Protein AF-A0A2I1H3T0-F1 (afdb_monomer_lite)

pLDDT: mean 74.88, std 22.07, range [22.94, 98.0]

Foldseek 3Di:
DPPPDDQDDQVVLVVLQVVLVPDPDPVSNVVSCVVPVHHHDPCVVPPLDRVRQPDFDACLCLQQVNPLVLCCQVPCQVVPLQDLVLLVQLLVQQVPDDDDVVLDDRQNCQNPDSGSPPQHSSNSLSCLQPRCCPSCVVRHDPLSNLLSVLSSLLSVQQLDPAHDLVSLVSSLVSLVVNLVSCCVPVNPVSCDPSSVSVNCNSSSCVSPNRSNLPHCPLVVVVVVVVLVPPDDPPDDRDDDPDPDDPPPPQDPVSVVSVVVVVVCVVDPPSDDDDDPPDDDPDDDPDPPPDDVVNVVVVVVVVCVVPPDDDDD

Structure (mmCIF, N/CA/C/O backbone):
data_AF-A0A2I1H3T0-F1
#
_entry.id   AF-A0A2I1H3T0-F1
#
loop_
_atom_site.group_PDB
_atom_site.id
_atom_site.type_symbol
_atom_site.label_atom_id
_atom_site.label_alt_id
_atom_site.label_comp_id
_atom_site.label_asym_id
_atom_site.label_entity_id
_atom_site.label_seq_id
_atom_site.pdbx_PDB_ins_code
_atom_site.Cartn_x
_atom_site.Cartn_y
_atom_site.Cartn_z
_atom_site.occupancy
_atom_site.B_iso_or_equiv
_atom_site.auth_seq_id
_atom_site.auth_comp_id
_atom_site.auth_asym_id
_atom_site.auth_atom_id
_atom_site.pdbx_PDB_model_num
ATOM 1 N N . MET A 1 1 ? -10.533 -11.583 -15.204 1.00 44.25 1 MET A N 1
ATOM 2 C CA . MET A 1 1 ? -9.447 -10.597 -14.988 1.00 44.25 1 MET A CA 1
ATOM 3 C C . MET A 1 1 ? -8.966 -9.919 -16.283 1.00 44.25 1 MET A C 1
ATOM 5 O O . MET A 1 1 ? -8.145 -9.023 -16.199 1.00 44.25 1 MET A O 1
ATOM 9 N N . SER A 1 2 ? -9.502 -10.243 -17.469 1.00 39.28 2 SER A N 1
ATOM 10 C CA . SER A 1 2 ? -8.889 -9.932 -18.778 1.00 39.28 2 SER A CA 1
ATOM 11 C C . SER A 1 2 ? -9.029 -8.501 -19.332 1.00 39.28 2 SER A C 1
ATOM 13 O O . SER A 1 2 ? -8.626 -8.270 -20.465 1.00 39.28 2 SER A O 1
ATOM 15 N N . LYS A 1 3 ? -9.594 -7.534 -18.593 1.00 45.69 3 LYS A N 1
ATOM 16 C CA . LYS A 1 3 ? -9.724 -6.136 -19.071 1.00 45.69 3 LYS A CA 1
ATOM 17 C C . LYS A 1 3 ? -9.067 -5.077 -18.187 1.00 45.69 3 LYS A C 1
ATOM 19 O O . LYS A 1 3 ? -9.017 -3.926 -18.599 1.00 45.69 3 LYS A O 1
ATOM 24 N N . TRP A 1 4 ? -8.598 -5.431 -16.990 1.00 45.19 4 TRP A N 1
ATOM 25 C CA . TRP A 1 4 ? -8.102 -4.427 -16.037 1.00 45.19 4 TRP A CA 1
ATOM 26 C C . TRP A 1 4 ? -6.583 -4.338 -15.970 1.00 45.19 4 TRP A C 1
ATOM 28 O O . TRP A 1 4 ? -6.037 -3.321 -15.557 1.00 45.19 4 TRP A O 1
ATOM 38 N N . PHE A 1 5 ? -5.912 -5.403 -16.392 1.00 54.84 5 PHE A N 1
ATOM 39 C CA . PHE A 1 5 ? -4.473 -5.518 -16.333 1.00 54.84 5 PHE A CA 1
ATOM 40 C C . PHE A 1 5 ? -3.976 -6.181 -17.613 1.00 54.84 5 PHE A C 1
ATOM 42 O O . PHE A 1 5 ? -4.474 -7.239 -18.003 1.00 54.84 5 PHE A O 1
ATOM 49 N N . ILE A 1 6 ? -3.033 -5.523 -18.280 1.00 64.50 6 ILE A N 1
ATOM 50 C CA . ILE A 1 6 ? -2.368 -6.023 -19.478 1.00 64.50 6 ILE A CA 1
ATOM 51 C C . ILE A 1 6 ? -0.914 -6.228 -19.079 1.00 64.50 6 ILE A C 1
ATOM 53 O O . ILE A 1 6 ? -0.225 -5.263 -18.744 1.00 64.50 6 ILE A O 1
ATOM 57 N N . ASN A 1 7 ? -0.468 -7.484 -19.091 1.00 67.38 7 ASN A N 1
ATOM 58 C CA . ASN A 1 7 ? 0.939 -7.798 -18.881 1.00 67.38 7 ASN A CA 1
ATOM 59 C C . ASN A 1 7 ? 1.777 -7.056 -19.920 1.00 67.38 7 ASN A C 1
ATOM 61 O O . ASN A 1 7 ? 1.452 -7.067 -21.109 1.00 67.38 7 ASN A O 1
ATOM 65 N N . ARG A 1 8 ? 2.848 -6.406 -19.464 1.00 75.75 8 ARG A N 1
ATOM 66 C CA . ARG A 1 8 ? 3.813 -5.804 -20.379 1.00 75.75 8 ARG A CA 1
ATOM 67 C C . ARG A 1 8 ? 4.646 -6.912 -21.005 1.00 75.75 8 ARG A C 1
ATOM 69 O O . ARG A 1 8 ? 5.104 -7.812 -20.309 1.00 75.75 8 ARG A O 1
ATOM 76 N N . ASP A 1 9 ? 4.825 -6.821 -22.312 1.00 84.62 9 ASP A N 1
ATOM 77 C CA . ASP A 1 9 ? 5.703 -7.711 -23.054 1.00 84.62 9 ASP A CA 1
ATOM 78 C C . ASP A 1 9 ? 7.134 -7.159 -23.053 1.00 84.62 9 ASP A C 1
ATOM 80 O O . ASP A 1 9 ? 7.351 -5.966 -23.295 1.00 84.62 9 ASP A O 1
ATOM 84 N N . LEU A 1 10 ? 8.107 -8.022 -22.755 1.00 85.38 10 LEU A N 1
ATOM 85 C CA . LEU A 1 10 ? 9.507 -7.628 -22.619 1.00 85.38 10 LEU A CA 1
ATOM 86 C C . LEU A 1 10 ? 10.108 -7.218 -23.966 1.00 85.38 10 LEU A C 1
ATOM 88 O O . LEU A 1 10 ? 10.802 -6.204 -24.040 1.00 85.38 10 LEU A O 1
ATOM 92 N N . ALA A 1 11 ? 9.803 -7.948 -25.041 1.00 89.19 11 ALA A N 1
ATOM 93 C CA . ALA A 1 11 ? 10.292 -7.605 -26.373 1.00 89.19 11 ALA A CA 1
ATOM 94 C C . ALA A 1 11 ? 9.741 -6.241 -26.811 1.00 89.19 11 ALA A C 1
ATOM 96 O O . ALA A 1 11 ? 10.505 -5.356 -27.201 1.00 89.19 11 ALA A O 1
ATOM 97 N N . GLN A 1 12 ? 8.441 -6.015 -26.619 1.00 89.50 12 GLN A N 1
ATOM 98 C CA . GLN A 1 12 ? 7.807 -4.733 -26.894 1.00 89.50 12 GLN A CA 1
ATOM 99 C C . GLN A 1 12 ? 8.392 -3.601 -26.041 1.00 89.50 12 GLN A C 1
ATOM 101 O O . GLN A 1 12 ? 8.538 -2.474 -26.526 1.00 89.50 12 GLN A O 1
ATOM 106 N N . PHE A 1 13 ? 8.734 -3.874 -24.778 1.00 90.12 13 PHE A N 1
ATOM 107 C CA . PHE A 1 13 ? 9.415 -2.910 -23.919 1.00 90.12 13 PHE A CA 1
ATOM 108 C C . PHE A 1 13 ? 10.771 -2.505 -24.509 1.00 90.12 13 PHE A C 1
ATOM 110 O O . PHE A 1 13 ? 11.044 -1.309 -24.629 1.00 90.12 13 PHE A O 1
ATOM 117 N N . TYR A 1 14 ? 11.588 -3.475 -24.927 1.00 90.81 14 TYR A N 1
ATOM 118 C CA . TYR A 1 14 ? 12.890 -3.222 -25.549 1.00 90.81 14 TYR A CA 1
ATOM 119 C C . TYR A 1 14 ? 12.773 -2.447 -26.859 1.00 90.81 14 TYR A C 1
ATOM 121 O O . TYR A 1 14 ? 13.498 -1.471 -27.062 1.00 90.81 14 TYR A O 1
ATOM 129 N N . GLU A 1 15 ? 11.837 -2.821 -27.729 1.00 93.19 15 GLU A N 1
ATOM 130 C CA . GLU A 1 15 ? 11.580 -2.098 -28.976 1.00 93.19 15 GLU A CA 1
ATOM 131 C C . GLU A 1 15 ? 11.221 -0.633 -28.719 1.00 93.19 15 GLU A C 1
ATOM 133 O O . GLU A 1 15 ? 11.756 0.270 -29.371 1.00 93.19 15 GLU A O 1
ATOM 138 N N . ASN A 1 16 ? 10.365 -0.385 -27.725 1.00 92.31 16 ASN A N 1
ATOM 139 C CA . ASN A 1 16 ? 9.987 0.963 -27.321 1.00 92.31 16 ASN A CA 1
ATOM 140 C C . ASN A 1 16 ? 11.169 1.727 -26.712 1.00 92.31 16 ASN A C 1
ATOM 142 O O . ASN A 1 16 ? 11.385 2.891 -27.048 1.00 92.31 16 ASN A O 1
ATOM 146 N N . ALA A 1 17 ? 11.983 1.087 -25.871 1.00 92.12 17 ALA A N 1
ATOM 147 C CA . ALA A 1 17 ? 13.175 1.707 -25.298 1.00 92.12 17 ALA A CA 1
ATOM 148 C C . ALA A 1 17 ? 14.195 2.096 -26.383 1.00 92.12 17 ALA A C 1
ATOM 150 O O . ALA A 1 17 ? 14.729 3.207 -26.361 1.00 92.12 17 ALA A O 1
ATOM 151 N N . LEU A 1 18 ? 14.412 1.236 -27.382 1.00 93.75 18 LEU A N 1
ATOM 152 C CA . LEU A 1 18 ? 15.246 1.532 -28.551 1.00 93.75 18 LEU A CA 1
ATOM 153 C C . LEU A 1 18 ? 14.627 2.619 -29.441 1.00 93.75 18 LEU A C 1
ATOM 155 O O . LEU A 1 18 ? 15.339 3.457 -29.994 1.00 93.75 18 LEU A O 1
ATOM 159 N N . GLY A 1 19 ? 13.300 2.632 -29.590 1.00 93.06 19 GLY A N 1
ATOM 160 C CA . GLY A 1 19 ? 12.558 3.709 -30.252 1.00 93.06 19 GLY A CA 1
ATOM 161 C C . GLY A 1 19 ? 12.822 5.070 -29.604 1.00 93.06 19 GLY A C 1
ATOM 162 O O . GLY A 1 19 ? 13.172 6.029 -30.294 1.00 93.06 19 GLY A O 1
ATOM 163 N N . TRP A 1 20 ? 12.764 5.127 -28.273 1.00 94.38 20 TRP A N 1
ATOM 164 C CA . TRP A 1 20 ? 13.123 6.315 -27.505 1.00 94.38 20 TRP A CA 1
ATOM 165 C C . TRP A 1 20 ? 14.602 6.695 -27.675 1.00 94.38 20 TRP A C 1
ATOM 167 O O . TRP A 1 20 ? 14.909 7.867 -27.892 1.00 94.38 20 TRP A O 1
ATOM 177 N N . HIS A 1 21 ? 15.519 5.721 -27.624 1.00 92.88 21 HIS A N 1
ATOM 178 C CA . HIS A 1 21 ? 16.963 5.955 -27.762 1.00 92.88 21 HIS A CA 1
ATOM 179 C C . HIS A 1 21 ? 17.325 6.581 -29.118 1.00 92.88 21 HIS A C 1
ATOM 181 O O . HIS A 1 21 ? 18.150 7.490 -29.186 1.00 92.88 21 HIS A O 1
ATOM 187 N N . ARG A 1 22 ? 16.646 6.148 -30.189 1.00 95.31 22 ARG A N 1
ATOM 188 C CA . ARG A 1 22 ? 16.818 6.659 -31.560 1.00 95.31 22 ARG A CA 1
ATOM 189 C C . ARG A 1 22 ? 16.274 8.072 -31.781 1.00 95.31 22 ARG A C 1
ATOM 191 O O . ARG A 1 22 ? 16.521 8.658 -32.831 1.00 95.31 22 ARG A O 1
ATOM 198 N N . CYS A 1 23 ? 15.519 8.632 -30.838 1.00 93.19 23 CYS A N 1
ATOM 199 C CA . CYS A 1 23 ? 15.036 10.002 -30.957 1.00 93.19 23 CYS A CA 1
ATOM 200 C C . CYS A 1 23 ? 16.183 11.002 -30.745 1.00 93.19 23 CYS A C 1
ATOM 202 O O . CYS A 1 23 ? 16.796 11.042 -29.676 1.00 93.19 23 CYS A O 1
ATOM 204 N N . ASN A 1 24 ? 16.406 11.860 -31.744 1.00 91.25 24 ASN A N 1
ATOM 205 C CA . ASN A 1 24 ? 17.503 12.838 -31.768 1.00 91.25 24 ASN A CA 1
ATOM 206 C C . ASN A 1 24 ? 17.164 14.169 -31.075 1.00 91.25 24 ASN A C 1
ATOM 208 O O . ASN A 1 24 ? 18.043 14.996 -30.859 1.00 91.25 24 ASN A O 1
ATOM 212 N N . LEU A 1 25 ? 15.890 14.395 -30.736 1.00 92.94 25 LEU A N 1
ATOM 213 C CA . LEU A 1 25 ? 15.406 15.634 -30.125 1.00 92.94 25 LEU A CA 1
ATOM 214 C C . LEU A 1 25 ? 14.707 15.347 -28.797 1.00 92.94 25 LEU A C 1
ATOM 216 O O . LEU A 1 25 ? 13.912 14.409 -28.691 1.00 92.94 25 LEU A O 1
ATOM 220 N N . ASN A 1 26 ? 14.917 16.217 -27.807 1.00 90.06 26 ASN A N 1
ATOM 221 C CA . ASN A 1 26 ? 14.244 16.121 -26.507 1.00 90.06 26 ASN A CA 1
ATOM 222 C C . ASN A 1 26 ? 12.714 16.184 -26.638 1.00 90.06 26 ASN A C 1
ATOM 224 O O . ASN A 1 26 ? 12.009 15.442 -25.959 1.00 90.06 26 ASN A O 1
ATOM 228 N N . ALA A 1 27 ? 12.190 16.997 -27.561 1.00 91.81 27 ALA A N 1
ATOM 229 C CA . ALA A 1 27 ? 10.756 17.053 -27.845 1.00 91.81 27 ALA A CA 1
ATOM 230 C C . ALA A 1 27 ? 10.210 15.706 -28.357 1.00 91.81 27 ALA A C 1
ATOM 232 O O . ALA A 1 27 ? 9.163 15.251 -27.897 1.00 91.81 27 ALA A O 1
ATOM 233 N N . ALA A 1 28 ? 10.949 15.031 -29.245 1.00 90.06 28 ALA A N 1
ATOM 234 C CA . ALA A 1 28 ? 10.581 13.714 -29.762 1.00 90.06 28 ALA A CA 1
ATOM 235 C C . ALA A 1 28 ? 10.632 12.645 -28.662 1.00 90.06 28 ALA A C 1
ATOM 237 O O . ALA A 1 28 ? 9.680 11.885 -28.509 1.00 90.06 28 ALA A O 1
ATOM 238 N N . ARG A 1 29 ? 11.678 12.652 -27.823 1.00 89.62 29 ARG A N 1
ATOM 239 C CA . ARG A 1 29 ? 11.784 11.783 -26.636 1.00 89.62 29 ARG A CA 1
ATOM 240 C C . ARG A 1 29 ? 10.612 11.981 -25.677 1.00 89.62 29 ARG A C 1
ATOM 242 O O . ARG A 1 29 ? 10.032 11.007 -25.208 1.00 89.62 29 ARG A O 1
ATOM 249 N N . ASN A 1 30 ? 10.234 13.228 -25.404 1.00 88.44 30 ASN A N 1
ATOM 250 C CA . ASN A 1 30 ? 9.104 13.545 -24.531 1.00 88.44 30 ASN A CA 1
ATOM 251 C C . ASN A 1 30 ? 7.770 13.085 -25.131 1.00 88.44 30 ASN A C 1
ATOM 253 O O . ASN A 1 30 ? 6.948 12.520 -24.414 1.00 88.44 30 ASN A O 1
ATOM 257 N N . CYS A 1 31 ? 7.563 13.283 -26.436 1.00 90.62 31 CYS A N 1
ATOM 258 C CA . CYS A 1 31 ? 6.390 12.772 -27.146 1.00 90.62 31 CYS A CA 1
ATOM 259 C C . CYS A 1 31 ? 6.328 11.237 -27.082 1.00 90.62 31 CYS A C 1
ATOM 261 O O . CYS A 1 31 ? 5.303 10.668 -26.720 1.00 90.62 31 CYS A O 1
ATOM 263 N N . PHE A 1 32 ? 7.458 10.567 -27.315 1.00 89.25 32 PHE A N 1
ATOM 264 C CA . PHE A 1 32 ? 7.558 9.112 -27.262 1.00 89.25 32 PHE A CA 1
ATOM 265 C C . PHE A 1 32 ? 7.215 8.556 -25.873 1.00 89.25 32 PHE A C 1
ATOM 267 O O . PHE A 1 32 ? 6.453 7.595 -25.764 1.00 89.25 32 PHE A O 1
ATOM 274 N N . VAL A 1 33 ? 7.719 9.183 -24.802 1.00 87.62 33 VAL A N 1
ATOM 275 C CA . VAL A 1 33 ? 7.380 8.809 -23.415 1.00 87.62 33 VAL A CA 1
ATOM 276 C C . VAL A 1 33 ? 5.899 9.028 -23.130 1.00 87.62 33 VAL A C 1
ATOM 278 O O . VAL A 1 33 ? 5.303 8.202 -22.452 1.00 87.62 33 VAL A O 1
ATOM 281 N N . LYS A 1 34 ? 5.278 10.098 -23.640 1.00 84.06 34 LYS A N 1
ATOM 282 C CA . LYS A 1 34 ? 3.832 10.317 -23.457 1.00 84.06 34 LYS A CA 1
ATOM 283 C C . LYS A 1 34 ? 2.998 9.190 -24.071 1.00 84.06 34 LYS A C 1
ATOM 285 O O . LYS A 1 34 ? 1.986 8.817 -23.492 1.00 84.06 34 LYS A O 1
ATOM 290 N N . THR A 1 35 ? 3.436 8.638 -25.201 1.00 85.69 35 THR A N 1
ATOM 291 C CA . THR A 1 35 ? 2.725 7.553 -25.892 1.00 85.69 35 THR A CA 1
ATOM 292 C C . THR A 1 35 ? 3.006 6.179 -25.284 1.00 85.69 35 THR A C 1
ATOM 294 O O . THR A 1 35 ? 2.093 5.377 -25.126 1.00 85.69 35 THR A O 1
ATOM 297 N N . THR A 1 36 ? 4.266 5.885 -24.952 1.00 85.38 36 THR A N 1
ATOM 298 C CA . THR A 1 36 ? 4.706 4.525 -24.575 1.00 85.38 36 THR A CA 1
ATOM 299 C C . THR A 1 36 ? 4.982 4.349 -23.083 1.00 85.38 36 THR A C 1
ATOM 301 O O . THR A 1 36 ? 5.007 3.228 -22.580 1.00 85.38 36 THR A O 1
ATOM 304 N N . GLY A 1 37 ? 5.230 5.443 -22.361 1.00 85.50 37 GLY A N 1
ATOM 305 C CA . GLY A 1 37 ? 5.668 5.434 -20.966 1.00 85.50 37 GLY A CA 1
ATOM 306 C C . GLY A 1 37 ? 7.092 4.913 -20.745 1.00 85.50 37 GLY A C 1
ATOM 307 O O . GLY A 1 37 ? 7.454 4.660 -19.600 1.00 85.50 37 GLY A O 1
ATOM 308 N N . ILE A 1 38 ? 7.892 4.716 -21.800 1.00 87.12 38 ILE A N 1
ATOM 309 C CA . ILE A 1 38 ? 9.194 4.034 -21.728 1.00 87.12 38 ILE A CA 1
ATOM 310 C C . ILE A 1 38 ? 10.338 4.989 -22.086 1.00 87.12 38 ILE A C 1
ATOM 312 O O . ILE A 1 38 ? 10.214 5.839 -22.969 1.00 87.12 38 ILE A O 1
ATOM 316 N N . ARG A 1 39 ? 11.467 4.834 -21.385 1.00 91.19 39 ARG A N 1
ATOM 317 C CA . ARG A 1 39 ? 12.746 5.509 -21.648 1.00 91.19 39 ARG A CA 1
ATOM 318 C C . ARG A 1 39 ? 13.850 4.472 -21.798 1.00 91.19 39 ARG A C 1
ATOM 320 O O . ARG A 1 39 ? 13.761 3.394 -21.215 1.00 91.19 39 ARG A O 1
ATOM 327 N N . TRP A 1 40 ? 14.899 4.827 -22.531 1.00 89.56 40 TRP A N 1
ATOM 328 C CA . TRP A 1 40 ? 16.132 4.048 -22.516 1.00 89.56 40 TRP A CA 1
ATOM 329 C C . TRP A 1 40 ? 16.862 4.211 -21.181 1.00 89.56 40 TRP A C 1
ATOM 331 O O . TRP A 1 40 ? 16.846 5.286 -20.578 1.00 89.56 40 TRP A O 1
ATOM 341 N N . SER A 1 41 ? 17.526 3.143 -20.758 1.00 86.88 41 SER A N 1
ATOM 342 C CA . SER A 1 41 ? 18.500 3.130 -19.674 1.00 86.88 41 SER A CA 1
ATOM 343 C C . SER A 1 41 ? 19.684 2.290 -20.128 1.00 86.88 41 SER A C 1
ATOM 345 O O . SER A 1 41 ? 19.483 1.255 -20.759 1.00 86.88 41 SER A O 1
ATOM 347 N N . GLU A 1 42 ? 20.904 2.690 -19.772 1.00 90.12 42 GLU A N 1
ATOM 348 C CA . GLU A 1 42 ? 22.103 1.891 -20.056 1.00 90.12 42 GLU A CA 1
ATOM 349 C C . GLU A 1 42 ? 22.040 0.505 -19.404 1.00 90.12 42 GLU A C 1
ATOM 351 O O . GLU A 1 42 ? 22.584 -0.453 -19.944 1.00 90.12 42 GLU A O 1
ATOM 356 N N . LEU A 1 43 ? 21.278 0.364 -18.313 1.00 86.19 43 LEU A N 1
ATOM 357 C CA . LEU A 1 43 ? 21.022 -0.928 -17.676 1.00 86.19 43 LEU A CA 1
ATOM 358 C C . LEU A 1 43 ? 20.350 -1.934 -18.624 1.00 86.19 43 LEU A C 1
ATOM 360 O O . LEU A 1 43 ? 20.545 -3.133 -18.472 1.00 86.19 43 LEU A O 1
ATOM 364 N N . LEU A 1 44 ? 19.613 -1.470 -19.640 1.00 87.19 44 LEU A N 1
ATOM 365 C CA . LEU A 1 44 ? 18.981 -2.341 -20.637 1.00 87.19 44 LEU A CA 1
ATOM 366 C C . LEU A 1 44 ? 19.991 -3.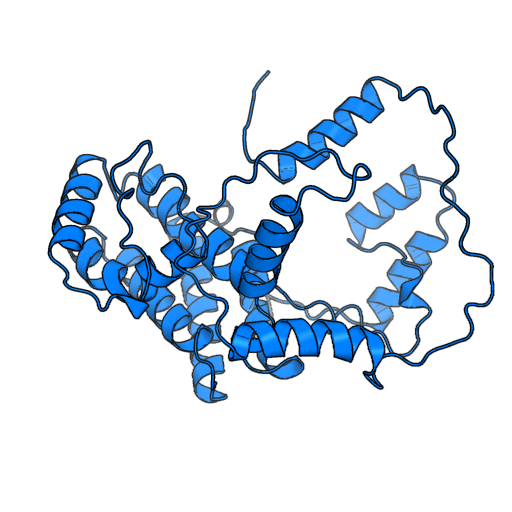044 -21.553 1.00 87.19 44 LEU A C 1
ATOM 368 O O . LEU A 1 44 ? 19.607 -3.957 -22.277 1.00 87.19 44 LEU A O 1
ATOM 372 N N . ARG A 1 45 ? 21.273 -2.659 -21.529 1.00 88.19 45 ARG A N 1
ATOM 373 C CA . ARG A 1 45 ? 22.329 -3.415 -22.218 1.00 88.19 45 ARG A CA 1
ATOM 374 C C . ARG A 1 45 ? 22.626 -4.752 -21.550 1.00 88.19 45 ARG A C 1
ATOM 376 O O . ARG A 1 45 ? 23.153 -5.639 -22.214 1.00 88.19 45 ARG A O 1
ATOM 383 N N . LEU A 1 46 ? 22.297 -4.895 -20.267 1.00 86.44 46 LEU A N 1
ATOM 384 C CA . LEU A 1 46 ? 22.526 -6.119 -19.514 1.00 86.44 46 LEU A CA 1
ATOM 385 C C . LEU A 1 46 ? 21.522 -7.184 -19.988 1.00 86.44 46 LEU A C 1
ATOM 387 O O . LEU A 1 46 ? 20.324 -7.034 -19.741 1.00 86.44 46 LEU A O 1
ATOM 391 N N . PRO A 1 47 ? 21.970 -8.272 -20.646 1.00 81.88 47 PRO A N 1
ATOM 392 C CA . PRO A 1 47 ? 21.067 -9.244 -21.269 1.00 81.88 47 PRO A CA 1
ATOM 393 C C . PRO A 1 47 ? 20.256 -10.055 -20.249 1.00 81.88 47 PRO A C 1
ATOM 395 O O . PRO A 1 47 ? 19.277 -10.700 -20.611 1.00 81.88 47 PRO A O 1
ATOM 398 N N . TYR A 1 48 ? 20.669 -10.036 -18.980 1.00 83.62 48 TYR A N 1
ATOM 399 C CA . TYR A 1 48 ? 19.996 -10.712 -17.875 1.00 83.62 48 TYR A CA 1
ATOM 400 C C . TYR A 1 48 ? 18.997 -9.819 -17.128 1.00 83.62 48 TYR A C 1
ATOM 402 O O . TYR A 1 48 ? 18.276 -10.321 -16.269 1.00 83.62 48 TYR A O 1
ATOM 410 N N . LEU A 1 49 ? 18.961 -8.509 -17.401 1.00 84.50 49 LEU A N 1
ATOM 411 C CA . LEU A 1 49 ? 18.061 -7.593 -16.709 1.00 84.50 49 LEU A CA 1
ATOM 412 C C . LEU A 1 49 ? 16.664 -7.655 -17.327 1.00 84.50 49 LEU A C 1
ATOM 414 O O . LEU A 1 49 ? 16.462 -7.210 -18.453 1.00 84.50 49 LEU A O 1
ATOM 418 N N . ASP A 1 50 ? 15.683 -8.115 -16.554 1.00 85.00 50 ASP A N 1
ATOM 419 C CA . ASP A 1 50 ? 14.270 -7.970 -16.900 1.00 85.00 50 ASP A CA 1
ATOM 420 C C . ASP A 1 50 ? 13.694 -6.728 -16.189 1.00 85.00 50 ASP A C 1
ATOM 422 O O . ASP A 1 50 ? 13.339 -6.808 -15.013 1.00 85.00 50 ASP A O 1
ATOM 426 N N . PRO A 1 51 ? 13.575 -5.561 -16.851 1.00 82.69 51 PRO A N 1
ATOM 427 C CA . PRO A 1 51 ? 13.056 -4.339 -16.234 1.00 82.69 51 PRO A CA 1
ATOM 428 C C . PRO A 1 51 ? 11.575 -4.424 -15.844 1.00 82.69 51 PRO A C 1
ATOM 430 O O . PRO A 1 51 ? 11.095 -3.548 -15.129 1.00 82.69 51 PRO A O 1
ATOM 433 N N . ILE A 1 52 ? 10.830 -5.425 -16.319 1.00 82.00 52 ILE A N 1
ATOM 434 C CA . ILE A 1 52 ? 9.423 -5.618 -15.956 1.00 82.00 52 ILE A CA 1
ATOM 435 C C . ILE A 1 52 ? 9.338 -6.395 -14.643 1.00 82.00 52 ILE A C 1
ATOM 437 O O . ILE A 1 52 ? 8.534 -6.044 -13.782 1.00 82.00 52 ILE A O 1
ATOM 441 N N . ARG A 1 53 ? 10.175 -7.424 -14.471 1.00 81.00 53 ARG A N 1
ATOM 442 C CA . ARG A 1 53 ? 10.160 -8.289 -13.279 1.00 81.00 53 ARG A CA 1
ATOM 443 C C . ARG A 1 53 ? 11.099 -7.837 -12.168 1.00 81.00 53 ARG A C 1
ATOM 445 O O . ARG A 1 53 ? 10.825 -8.087 -11.001 1.00 81.00 53 ARG A O 1
ATOM 452 N N . PHE A 1 54 ? 12.206 -7.174 -12.501 1.00 83.75 54 PHE A N 1
ATOM 453 C CA . PHE A 1 54 ? 13.260 -6.847 -11.531 1.00 83.75 54 PHE A CA 1
ATOM 454 C C . PHE A 1 54 ? 13.028 -5.511 -10.812 1.00 83.75 54 PHE A C 1
ATOM 456 O O . PHE A 1 54 ? 13.847 -5.087 -9.999 1.00 83.75 54 PHE A O 1
ATOM 463 N N . LEU A 1 55 ? 11.893 -4.856 -11.067 1.00 80.44 55 LEU A N 1
ATOM 464 C CA . LEU A 1 55 ? 11.437 -3.693 -10.315 1.00 80.44 55 LEU A CA 1
ATOM 465 C C . LEU A 1 55 ? 10.459 -4.142 -9.230 1.00 80.44 55 LEU A C 1
ATOM 467 O O . LEU A 1 55 ? 9.261 -4.285 -9.468 1.00 80.44 55 LEU A O 1
ATOM 471 N N . SER A 1 56 ? 10.985 -4.360 -8.026 1.00 84.31 56 SER A N 1
ATOM 472 C CA . SER A 1 56 ? 10.149 -4.655 -6.865 1.00 84.31 56 SER A CA 1
ATOM 473 C C . SER A 1 56 ? 9.454 -3.393 -6.354 1.00 84.31 56 SER A C 1
ATOM 475 O O . SER A 1 56 ? 10.047 -2.314 -6.286 1.00 84.31 56 SER A O 1
ATOM 477 N N . ILE A 1 57 ? 8.186 -3.533 -5.977 1.00 89.38 57 ILE A N 1
ATOM 478 C CA . ILE A 1 57 ? 7.413 -2.467 -5.345 1.00 89.38 57 ILE A CA 1
ATOM 479 C C . ILE A 1 57 ? 7.629 -2.567 -3.849 1.00 89.38 57 ILE A C 1
ATOM 481 O O . ILE A 1 57 ? 7.261 -3.573 -3.246 1.00 89.38 57 ILE A O 1
ATOM 485 N N . ASP A 1 58 ? 8.168 -1.510 -3.245 1.00 90.69 58 ASP A N 1
ATOM 486 C CA . ASP A 1 58 ? 8.343 -1.492 -1.800 1.00 90.69 58 ASP A CA 1
ATOM 487 C C . ASP A 1 58 ? 6.980 -1.583 -1.073 1.00 90.69 58 ASP A C 1
ATOM 489 O O . ASP A 1 58 ? 6.145 -0.670 -1.181 1.00 90.69 58 ASP A O 1
ATOM 493 N N . PRO A 1 59 ? 6.747 -2.650 -0.288 1.00 90.69 59 PRO A N 1
ATOM 494 C CA . PRO A 1 59 ? 5.505 -2.846 0.441 1.00 90.69 59 PRO A CA 1
ATOM 495 C C . PRO A 1 59 ? 5.269 -1.783 1.510 1.00 90.69 59 PRO A C 1
ATOM 497 O O . PRO A 1 59 ? 4.116 -1.451 1.776 1.00 90.69 59 PRO A O 1
ATOM 500 N N . MET A 1 60 ? 6.321 -1.240 2.132 1.00 92.12 60 MET A N 1
ATOM 501 C CA . MET A 1 60 ? 6.167 -0.264 3.212 1.00 92.12 60 MET A CA 1
ATOM 502 C C . MET A 1 60 ? 5.536 1.034 2.694 1.00 92.12 60 MET A C 1
ATOM 504 O O . MET A 1 60 ? 4.511 1.488 3.218 1.00 92.12 60 MET A O 1
ATOM 508 N N . HIS A 1 61 ? 6.111 1.605 1.638 1.00 90.75 61 HIS A N 1
ATOM 509 C CA . HIS A 1 61 ? 5.606 2.806 0.992 1.00 90.75 61 HIS A CA 1
ATOM 510 C C . HIS A 1 61 ? 4.272 2.545 0.299 1.00 90.75 61 HIS A C 1
ATOM 512 O O . HIS A 1 61 ? 3.354 3.344 0.449 1.00 90.75 61 HIS A O 1
ATOM 518 N N . CYS A 1 62 ? 4.126 1.429 -0.422 1.00 93.31 62 CYS A N 1
ATOM 519 C CA . CYS A 1 62 ? 2.902 1.147 -1.170 1.00 93.31 62 CYS A CA 1
ATOM 520 C C . CYS A 1 62 ? 1.704 0.880 -0.242 1.00 93.31 62 CYS A C 1
ATOM 522 O O . CYS A 1 62 ? 0.655 1.515 -0.383 1.00 93.31 62 CYS A O 1
ATOM 524 N N . LEU A 1 63 ? 1.850 -0.020 0.739 1.00 93.12 63 LEU A N 1
ATOM 525 C CA . LEU A 1 63 ? 0.743 -0.420 1.611 1.00 93.12 63 LEU A CA 1
ATOM 526 C C . LEU A 1 63 ? 0.476 0.594 2.717 1.00 93.12 63 LEU A C 1
ATOM 528 O O . LEU A 1 63 ? -0.680 0.957 2.913 1.00 93.12 63 LEU A O 1
ATOM 532 N N . PHE A 1 64 ? 1.494 1.038 3.459 1.00 91.94 64 PHE A N 1
ATOM 533 C CA . PHE A 1 64 ? 1.271 1.815 4.684 1.00 91.94 64 PHE A CA 1
ATOM 534 C C . PHE A 1 64 ? 1.242 3.321 4.426 1.00 91.94 64 PHE A C 1
ATOM 536 O O . PHE A 1 64 ? 0.241 3.977 4.717 1.00 91.94 64 PHE A O 1
ATOM 543 N N . LEU A 1 65 ? 2.296 3.885 3.834 1.00 90.38 65 LEU A N 1
ATOM 544 C CA . LEU A 1 65 ? 2.301 5.319 3.507 1.00 90.38 65 LEU A CA 1
ATOM 545 C C . LEU A 1 65 ? 1.399 5.658 2.316 1.00 90.38 65 LEU A C 1
ATOM 547 O O . LEU A 1 65 ? 0.894 6.777 2.235 1.00 90.38 65 LEU A O 1
ATOM 551 N N . GLY A 1 66 ? 1.183 4.693 1.425 1.00 92.94 66 GLY A N 1
ATOM 552 C CA . GLY A 1 66 ? 0.312 4.788 0.269 1.00 92.94 66 GLY A CA 1
ATOM 553 C C . GLY A 1 66 ? -1.130 4.481 0.639 1.00 92.94 66 GLY A C 1
ATOM 554 O O . GLY A 1 66 ? -1.903 5.393 0.914 1.00 92.94 66 GLY A O 1
ATOM 555 N N . ILE A 1 67 ? -1.513 3.204 0.632 1.00 95.12 67 ILE A N 1
ATOM 556 C CA . ILE A 1 67 ? -2.925 2.803 0.718 1.00 95.12 67 ILE A CA 1
ATOM 557 C C . ILE A 1 67 ? -3.532 3.059 2.098 1.00 95.12 67 ILE A C 1
ATOM 559 O O . ILE A 1 67 ? -4.616 3.626 2.173 1.00 95.12 67 ILE A O 1
ATOM 563 N N . ALA A 1 68 ? -2.869 2.667 3.186 1.00 95.38 68 ALA A N 1
ATOM 564 C CA . ALA A 1 68 ? -3.422 2.766 4.536 1.00 95.38 68 ALA A CA 1
ATOM 565 C C . ALA A 1 68 ? -3.717 4.227 4.904 1.00 95.38 68 ALA A C 1
ATOM 567 O O . ALA A 1 68 ? -4.842 4.567 5.280 1.00 95.38 68 ALA A O 1
ATOM 568 N N . LYS A 1 69 ? -2.719 5.099 4.709 1.00 93.69 69 LYS A N 1
ATOM 569 C CA . LYS A 1 69 ? -2.867 6.549 4.857 1.00 93.69 69 LYS A CA 1
ATOM 570 C C . LYS A 1 69 ? -3.964 7.094 3.945 1.00 93.69 69 LYS A C 1
ATOM 572 O O . LYS A 1 69 ? -4.790 7.878 4.403 1.00 93.69 69 LYS A O 1
ATOM 577 N N . TRP A 1 70 ? -3.981 6.688 2.675 1.00 94.88 70 TRP A N 1
ATOM 578 C CA . TRP A 1 70 ? -4.942 7.181 1.692 1.00 94.88 70 TRP A CA 1
ATOM 579 C C . TRP A 1 70 ? -6.386 6.780 2.023 1.00 94.88 70 TRP A C 1
ATOM 581 O O . TRP A 1 70 ? -7.247 7.650 2.014 1.00 94.88 70 TRP A O 1
ATOM 591 N N . ILE A 1 71 ? -6.653 5.524 2.404 1.00 96.19 71 ILE A N 1
ATOM 592 C CA . ILE A 1 71 ? -7.990 5.071 2.829 1.00 96.19 71 ILE A CA 1
ATOM 593 C C . ILE A 1 71 ? -8.476 5.934 3.995 1.00 96.19 71 ILE A C 1
ATOM 595 O O . ILE A 1 71 ? -9.575 6.474 3.965 1.00 96.19 71 ILE A O 1
ATOM 599 N N . VAL A 1 72 ? -7.645 6.110 5.021 1.00 94.94 72 VAL A N 1
ATOM 600 C CA . VAL A 1 72 ? -8.064 6.842 6.220 1.00 94.94 72 VAL A CA 1
ATOM 601 C C . VAL A 1 72 ? -8.275 8.320 5.919 1.00 94.94 72 VAL A C 1
ATOM 603 O O . VAL A 1 72 ? -9.273 8.891 6.341 1.00 94.94 72 VAL A O 1
ATOM 606 N N . LYS A 1 73 ? -7.355 8.948 5.187 1.00 92.31 73 LYS A N 1
ATOM 607 C CA . LYS A 1 73 ? -7.423 10.382 4.905 1.00 92.31 73 LYS A CA 1
ATOM 608 C C . LYS A 1 73 ? -8.445 10.716 3.827 1.00 92.31 73 LYS A C 1
ATOM 610 O O . LYS A 1 73 ? -9.381 11.452 4.088 1.00 92.31 73 LYS A O 1
ATOM 615 N N . ARG A 1 74 ? -8.284 10.147 2.637 1.00 93.38 74 ARG A N 1
ATOM 616 C CA . ARG A 1 74 ? -9.043 10.536 1.443 1.00 93.38 74 ARG A CA 1
ATOM 617 C C . ARG A 1 74 ? -10.430 9.921 1.391 1.00 93.38 74 ARG A C 1
ATOM 619 O O . ARG A 1 74 ? -11.323 10.555 0.858 1.00 93.38 74 ARG A O 1
ATOM 626 N N . ILE A 1 75 ? -10.616 8.717 1.935 1.00 95.06 75 ILE A N 1
ATOM 627 C CA . ILE A 1 75 ? -11.957 8.130 2.031 1.00 95.06 75 ILE A CA 1
ATOM 628 C C . ILE A 1 75 ? -12.585 8.527 3.359 1.00 95.06 75 ILE A C 1
ATOM 630 O O . ILE A 1 75 ? -13.640 9.139 3.383 1.00 95.06 75 ILE A O 1
ATOM 634 N N . TRP A 1 76 ? -11.973 8.183 4.491 1.00 95.44 76 TRP A N 1
ATOM 635 C CA . TRP A 1 76 ? -12.702 8.284 5.754 1.00 95.44 76 TRP A CA 1
ATOM 636 C C . TRP A 1 76 ? -12.759 9.691 6.351 1.00 95.44 76 TRP A C 1
ATOM 638 O O . TRP A 1 76 ? -13.772 10.028 6.957 1.00 95.44 76 TRP A O 1
ATOM 648 N N . VAL A 1 77 ? -11.726 10.519 6.202 1.00 92.50 77 VAL A N 1
ATOM 649 C CA . VAL A 1 77 ? -11.731 11.889 6.741 1.00 92.50 77 VAL A CA 1
ATOM 650 C C . VAL A 1 77 ? -12.330 12.878 5.739 1.00 92.50 77 VAL A C 1
ATOM 652 O O . VAL A 1 77 ? -13.304 13.545 6.082 1.00 92.50 77 VAL A O 1
ATOM 655 N N . ASP A 1 78 ? -11.810 12.940 4.512 1.00 92.38 78 ASP A N 1
ATOM 656 C CA . ASP A 1 78 ? -12.212 13.945 3.515 1.00 92.38 78 ASP A CA 1
ATOM 657 C C . ASP A 1 78 ? -13.689 13.788 3.089 1.00 92.38 78 ASP A C 1
ATOM 659 O O . ASP A 1 78 ? -14.406 14.783 2.982 1.00 92.38 78 ASP A O 1
ATOM 663 N N . GLU A 1 79 ? -14.203 12.553 2.975 1.00 92.75 79 GLU A N 1
ATOM 664 C CA . GLU A 1 79 ? -15.636 12.290 2.719 1.00 92.75 79 GLU A CA 1
ATOM 665 C C . GLU A 1 79 ? -16.514 12.428 3.982 1.00 92.75 79 GLU A C 1
ATOM 667 O O . GLU A 1 79 ? -17.675 12.017 4.006 1.00 92.75 79 GLU A O 1
ATOM 672 N N . ASN A 1 80 ? -15.979 13.001 5.066 1.00 92.56 80 ASN A N 1
ATOM 673 C CA . ASN A 1 80 ? -16.677 13.272 6.327 1.00 92.56 80 ASN A CA 1
ATOM 674 C C . ASN A 1 80 ? -17.295 12.038 7.021 1.00 92.56 80 ASN A C 1
ATOM 676 O O . ASN A 1 80 ? -18.220 12.179 7.833 1.00 92.56 80 ASN A O 1
ATOM 680 N N . ILE A 1 81 ? -16.776 10.834 6.756 1.00 94.44 81 ILE A N 1
ATOM 681 C CA . ILE A 1 81 ? -17.191 9.598 7.443 1.00 94.44 81 ILE A CA 1
ATOM 682 C C . ILE A 1 81 ? -16.704 9.620 8.902 1.00 94.44 81 ILE A C 1
ATOM 684 O O . ILE A 1 81 ? -17.455 9.296 9.822 1.00 94.44 81 ILE A O 1
ATOM 688 N N . LEU A 1 82 ? -15.460 10.046 9.130 1.00 93.88 82 LEU A N 1
ATOM 689 C CA . LEU A 1 82 ? -14.836 10.217 10.438 1.00 93.88 82 LEU A CA 1
ATOM 690 C C . LEU A 1 82 ? -14.663 11.707 10.734 1.00 93.88 82 LEU A C 1
ATOM 692 O O . LEU A 1 82 ? -13.692 12.338 10.326 1.00 93.88 82 LEU A O 1
ATOM 696 N N . LYS A 1 83 ? -15.608 12.260 11.492 1.00 91.44 83 LYS A N 1
ATOM 697 C CA . LYS A 1 83 ? -15.572 13.654 11.957 1.00 91.44 83 LYS A CA 1
ATOM 698 C C . LYS A 1 83 ? -14.658 13.822 13.167 1.00 91.44 83 LYS A C 1
ATOM 700 O O . LYS A 1 83 ? -14.328 12.847 13.845 1.00 91.44 83 LYS A O 1
ATOM 705 N N . LEU A 1 84 ? -14.315 15.064 13.501 1.00 88.19 84 LEU A N 1
ATOM 706 C CA . LEU A 1 84 ? -13.430 15.382 14.624 1.00 88.19 84 LEU A CA 1
ATOM 707 C C . LEU A 1 84 ? -13.902 14.770 15.955 1.00 88.19 84 LEU A C 1
ATOM 709 O O . LEU A 1 84 ? -13.096 14.228 16.708 1.00 88.19 84 LEU A O 1
ATOM 713 N N . GLU A 1 85 ? -15.204 14.792 16.240 1.00 89.44 85 GLU A N 1
ATOM 714 C CA . GLU A 1 85 ? -15.784 14.178 17.442 1.00 89.44 85 GLU A CA 1
ATOM 715 C C . GLU A 1 85 ? -15.569 12.662 17.457 1.00 89.44 85 GLU A C 1
ATOM 717 O O . GLU A 1 85 ? -15.251 12.073 18.488 1.00 89.44 85 GLU A O 1
ATOM 722 N N . THR A 1 86 ? -15.678 12.035 16.286 1.00 91.88 86 THR A N 1
ATOM 723 C CA . THR A 1 86 ? -15.460 10.599 16.117 1.00 91.88 86 THR A CA 1
ATOM 724 C C . THR A 1 86 ? -13.987 10.236 16.298 1.00 91.88 86 THR A C 1
ATOM 726 O O . THR A 1 86 ? -13.677 9.244 16.954 1.00 91.88 86 THR A O 1
ATOM 729 N N . LEU A 1 87 ? -13.063 11.062 15.800 1.00 91.88 87 LEU A N 1
ATOM 730 C CA . LEU A 1 87 ? -11.623 10.869 16.000 1.00 91.88 87 LEU A CA 1
ATOM 731 C C . LEU A 1 87 ? -11.231 10.922 17.485 1.00 91.88 87 LEU A C 1
ATOM 733 O O . LEU A 1 87 ? -10.423 10.104 17.925 1.00 91.88 87 LEU A O 1
ATOM 737 N N . LYS A 1 88 ? -11.855 11.809 18.274 1.00 91.12 88 LYS A N 1
ATOM 738 C CA . LYS A 1 88 ? -11.676 11.860 19.738 1.00 91.12 88 LYS A CA 1
ATOM 739 C C . LYS A 1 88 ? -12.147 10.570 20.411 1.00 91.12 88 LYS A C 1
ATOM 741 O O . LYS A 1 88 ? -11.473 10.034 21.291 1.00 91.12 88 LYS A O 1
ATOM 746 N N . GLU A 1 89 ? -13.289 10.027 19.988 1.00 92.88 89 GLU A N 1
ATOM 747 C CA . GLU A 1 89 ? -13.771 8.737 20.493 1.00 92.88 89 GLU A CA 1
ATOM 748 C C . GLU A 1 89 ? -12.843 7.576 20.121 1.00 92.88 89 GLU A C 1
ATOM 750 O O . GLU A 1 89 ? -12.599 6.701 20.955 1.00 92.88 89 GLU A O 1
ATOM 755 N N . ILE A 1 90 ? -12.303 7.582 18.901 1.00 91.81 90 ILE A N 1
ATOM 756 C CA . ILE A 1 90 ? -11.330 6.594 18.423 1.00 91.81 90 ILE A CA 1
ATOM 757 C C . ILE A 1 90 ? -10.054 6.669 19.265 1.00 91.81 90 ILE A C 1
ATOM 759 O O . ILE A 1 90 ? -9.620 5.639 19.781 1.00 91.81 90 ILE A O 1
ATOM 763 N N . GLN A 1 91 ? -9.494 7.866 19.481 1.00 90.81 91 GLN A N 1
ATOM 764 C CA . GLN A 1 91 ? -8.308 8.060 20.323 1.00 90.81 91 GLN A CA 1
ATOM 765 C C . GLN A 1 91 ? -8.574 7.590 21.758 1.00 90.81 91 GLN A C 1
ATOM 767 O O . GLN A 1 91 ? -7.796 6.811 22.308 1.00 90.81 91 GLN A O 1
ATOM 772 N N . LYS A 1 92 ? -9.716 7.973 22.349 1.00 90.94 92 LYS A N 1
ATOM 773 C CA . LYS A 1 92 ? -10.124 7.504 23.682 1.00 90.94 92 LYS A CA 1
ATOM 774 C C . LYS A 1 92 ? -10.229 5.982 23.735 1.00 90.94 92 LYS A C 1
ATOM 776 O O . LYS A 1 92 ? -9.808 5.385 24.721 1.00 90.94 92 LYS A O 1
ATOM 781 N N . LYS A 1 93 ? -10.782 5.349 22.695 1.00 90.75 93 LYS A N 1
ATOM 782 C CA . LYS A 1 93 ? -10.896 3.892 22.619 1.00 90.75 93 LYS A CA 1
ATOM 783 C C . LYS A 1 93 ? -9.522 3.239 22.527 1.00 90.75 93 LYS A C 1
ATOM 785 O O . LYS A 1 93 ? -9.292 2.275 23.243 1.00 90.75 93 LYS A O 1
ATOM 790 N N . MET A 1 94 ? -8.617 3.772 21.710 1.00 88.62 94 MET A N 1
ATOM 791 C CA . MET A 1 94 ? -7.246 3.272 21.566 1.00 88.62 94 MET A CA 1
ATOM 792 C C . MET A 1 94 ? -6.440 3.392 22.861 1.00 88.62 94 MET A C 1
ATOM 794 O O . MET A 1 94 ? -5.738 2.454 23.219 1.00 88.62 94 MET A O 1
ATOM 798 N N . ASN A 1 95 ? -6.619 4.478 23.616 1.00 87.69 95 ASN A N 1
ATOM 799 C CA . ASN A 1 95 ? -5.952 4.682 24.907 1.00 87.69 95 ASN A CA 1
ATOM 800 C C . ASN A 1 95 ? -6.369 3.656 25.984 1.00 87.69 95 ASN A C 1
ATOM 802 O O . ASN A 1 95 ? -5.721 3.569 27.021 1.00 87.69 95 ASN A O 1
ATOM 806 N N . GLN A 1 96 ? -7.445 2.886 25.772 1.00 88.25 96 GLN A N 1
ATOM 807 C CA . GLN A 1 96 ? -7.869 1.813 26.685 1.00 88.25 96 GLN A CA 1
ATOM 808 C C . GLN A 1 96 ? -7.103 0.499 26.472 1.00 88.25 96 GLN A C 1
ATOM 810 O O . GLN A 1 96 ? -7.239 -0.416 27.282 1.00 88.25 96 GLN A O 1
ATOM 815 N N . PHE A 1 97 ? -6.355 0.366 25.375 1.00 84.81 97 PHE A N 1
ATOM 816 C CA . PHE A 1 97 ? -5.648 -0.867 25.045 1.00 84.81 97 PHE A CA 1
ATOM 817 C C . PHE A 1 97 ? -4.350 -0.942 25.837 1.00 84.81 97 PHE A C 1
ATOM 819 O O . PHE A 1 97 ? -3.587 0.018 25.895 1.00 84.81 97 PHE A O 1
ATOM 826 N N . GLN A 1 98 ? -4.087 -2.116 26.400 1.00 81.06 98 GLN A N 1
ATOM 827 C CA . GLN A 1 98 ? -2.781 -2.469 26.938 1.00 81.06 98 GLN A CA 1
ATOM 828 C C . GLN A 1 98 ? -2.065 -3.294 25.870 1.00 81.06 98 GLN A C 1
ATOM 830 O O . GLN A 1 98 ? -2.531 -4.380 25.525 1.00 81.06 98 GLN A O 1
ATOM 835 N N . VAL A 1 99 ? -0.979 -2.763 25.309 1.00 75.50 99 VAL A N 1
ATOM 836 C CA . VAL A 1 99 ? -0.156 -3.467 24.317 1.00 75.50 99 VAL A CA 1
ATOM 837 C C . VAL A 1 99 ? 1.230 -3.767 24.892 1.00 75.50 99 VAL A C 1
ATOM 839 O O . VAL A 1 99 ? 1.742 -2.954 25.663 1.00 75.50 99 VAL A O 1
ATOM 842 N N . PRO A 1 100 ? 1.842 -4.914 24.542 1.00 75.56 100 PRO A N 1
ATOM 843 C CA . PRO A 1 100 ? 3.231 -5.198 24.890 1.00 75.56 100 PRO A CA 1
ATOM 844 C C . PRO A 1 100 ? 4.177 -4.094 24.404 1.00 75.56 100 PRO A C 1
ATOM 846 O O . PRO A 1 100 ? 3.964 -3.528 23.331 1.00 75.56 100 PRO A O 1
ATOM 849 N N . ALA A 1 101 ? 5.236 -3.827 25.172 1.00 72.62 101 ALA A N 1
ATOM 850 C CA . ALA A 1 101 ? 6.224 -2.795 24.849 1.00 72.62 101 ALA A CA 1
ATOM 851 C C . ALA A 1 101 ? 6.892 -3.022 23.476 1.00 72.62 101 ALA A C 1
ATOM 853 O O . ALA A 1 101 ? 7.136 -2.066 22.745 1.00 72.62 101 ALA A O 1
ATOM 854 N N . ASP A 1 102 ? 7.076 -4.288 23.094 1.00 71.19 102 ASP A N 1
ATOM 855 C CA . ASP A 1 102 ? 7.761 -4.725 21.868 1.00 71.19 102 ASP A CA 1
ATOM 856 C C . ASP A 1 102 ? 7.037 -4.347 20.564 1.00 71.19 102 ASP A C 1
ATOM 858 O O . ASP A 1 102 ? 7.591 -4.468 19.475 1.00 71.19 102 ASP A O 1
ATOM 862 N N . ILE A 1 103 ? 5.772 -3.923 20.645 1.00 67.19 103 ILE A N 1
ATOM 863 C CA . ILE A 1 103 ? 4.976 -3.525 19.476 1.00 67.19 103 ILE A CA 1
ATOM 864 C C . ILE A 1 103 ? 5.316 -2.097 19.025 1.00 67.19 103 ILE A C 1
ATOM 866 O O . ILE A 1 103 ? 4.961 -1.708 17.914 1.00 67.19 103 ILE A O 1
ATOM 870 N N . GLY A 1 104 ? 6.025 -1.328 19.852 1.00 65.12 104 GLY A N 1
ATOM 871 C CA . GLY A 1 104 ? 6.371 0.059 19.577 1.00 65.12 104 GLY A CA 1
ATOM 872 C C . GLY A 1 104 ? 5.308 1.051 20.054 1.00 65.12 104 GLY A C 1
ATOM 873 O O . GLY A 1 104 ? 4.334 0.720 20.739 1.00 65.12 104 GLY A O 1
ATOM 874 N N . ARG A 1 105 ? 5.522 2.330 19.730 1.00 64.81 105 ARG A N 1
ATOM 875 C CA . ARG A 1 105 ? 4.748 3.447 20.288 1.00 64.81 105 ARG A CA 1
ATOM 876 C C . ARG A 1 105 ? 3.278 3.399 19.855 1.00 64.81 105 ARG A C 1
ATOM 878 O O . ARG A 1 105 ? 2.963 3.397 18.666 1.00 64.81 105 ARG A O 1
ATOM 885 N N . ILE A 1 106 ? 2.377 3.470 20.836 1.00 68.19 106 ILE A N 1
ATOM 886 C CA . ILE A 1 106 ? 0.928 3.588 20.617 1.00 68.19 106 ILE A CA 1
ATOM 887 C C . ILE A 1 106 ? 0.635 4.830 19.754 1.00 68.19 106 ILE A C 1
ATOM 889 O O . ILE A 1 106 ? 1.208 5.897 20.015 1.00 68.19 106 ILE A O 1
ATOM 893 N N . PRO A 1 107 ? -0.261 4.752 18.751 1.00 70.31 107 PRO A N 1
ATOM 894 C CA . PRO A 1 107 ? -0.577 5.914 17.934 1.00 70.31 107 PRO A CA 1
ATOM 895 C C . PRO A 1 107 ? -1.344 6.974 18.752 1.00 70.31 107 PRO A C 1
ATOM 897 O O . PRO A 1 107 ? -2.540 6.853 19.007 1.00 70.31 107 PRO A O 1
ATOM 900 N N . GLY A 1 108 ? -0.638 8.022 19.187 1.00 64.75 108 GLY A N 1
ATOM 901 C CA . GLY A 1 108 ? -1.160 9.120 20.018 1.00 64.75 108 GLY A CA 1
ATOM 902 C C . GLY A 1 108 ? -1.491 10.406 19.252 1.00 64.75 108 GLY A C 1
ATOM 903 O O . GLY A 1 108 ? -1.368 11.487 19.815 1.00 64.75 108 GLY A O 1
ATOM 904 N N . LYS A 1 109 ? -1.803 10.312 17.953 1.00 76.06 109 LYS A N 1
ATOM 905 C CA . LYS A 1 109 ? -2.017 11.479 17.070 1.00 76.06 109 LYS A CA 1
ATOM 906 C C . LYS A 1 109 ? -3.274 11.362 16.199 1.00 76.06 109 LYS A C 1
ATOM 908 O O . LYS A 1 109 ? -3.357 11.995 15.148 1.00 76.06 109 LYS A O 1
ATOM 913 N N . VAL A 1 110 ? -4.239 10.523 16.587 1.00 79.31 110 VAL A N 1
ATOM 914 C CA . VAL A 1 110 ? -5.450 10.286 15.782 1.00 79.31 110 VAL A CA 1
ATOM 915 C C . VAL A 1 110 ? -6.344 11.518 15.743 1.00 79.31 110 VAL A C 1
ATOM 917 O O . VAL A 1 110 ? -6.897 11.822 14.696 1.00 79.31 110 VAL A O 1
ATOM 920 N N . GLU A 1 111 ? -6.456 12.248 16.848 1.00 74.31 111 GLU A N 1
ATOM 921 C CA . GLU A 1 111 ? -7.286 13.456 16.951 1.00 74.31 111 GLU A CA 1
ATOM 922 C C . GLU A 1 111 ? -6.542 14.760 16.607 1.00 74.31 111 GLU A C 1
ATOM 924 O O . GLU A 1 111 ? -7.135 15.834 16.628 1.00 74.31 111 GLU A O 1
ATOM 929 N N . CYS A 1 112 ? -5.241 14.691 16.307 1.00 70.50 112 CYS A N 1
ATOM 930 C CA . CYS A 1 112 ? -4.421 15.875 16.057 1.00 70.50 112 CYS A CA 1
ATOM 931 C C . CYS A 1 112 ? -4.575 16.391 14.618 1.00 70.50 112 CYS A C 1
ATOM 933 O O . CYS A 1 112 ? -4.554 15.603 13.671 1.00 70.50 112 CYS A O 1
ATOM 935 N N . GLY A 1 113 ? -4.630 17.720 14.454 1.00 70.62 113 GLY A N 1
ATOM 936 C CA . GLY A 1 113 ? -4.734 18.382 13.147 1.00 70.62 113 GLY A CA 1
ATOM 937 C C . GLY A 1 113 ? -5.987 17.945 12.384 1.00 70.62 113 GLY A C 1
ATOM 938 O O . GLY A 1 113 ? -7.067 17.859 12.955 1.00 70.62 113 GLY A O 1
ATOM 939 N N . GLU A 1 114 ? -5.825 17.593 11.110 1.00 67.38 114 GLU A N 1
ATOM 940 C CA . GLU A 1 114 ? -6.874 17.011 10.252 1.00 67.38 114 GLU A CA 1
ATOM 941 C C . GLU A 1 114 ? -7.100 15.501 10.511 1.00 67.38 114 GLU A C 1
ATOM 943 O O . GLU A 1 114 ? -7.429 14.737 9.604 1.00 67.38 114 GLU A O 1
ATOM 948 N N . GLY A 1 115 ? -6.810 15.017 11.720 1.00 72.31 115 GLY A N 1
ATOM 949 C CA . GLY A 1 115 ? -6.867 13.604 12.099 1.00 72.31 115 GLY A CA 1
ATOM 950 C C . GLY A 1 115 ? -5.675 12.769 11.621 1.00 72.31 115 GLY A C 1
ATOM 951 O O . GLY A 1 115 ? -5.150 12.989 10.541 1.00 72.31 115 GLY A O 1
ATOM 952 N N . PHE A 1 116 ? -5.213 11.787 12.397 1.00 80.12 116 PHE A N 1
ATOM 953 C CA . PHE A 1 116 ? -4.082 10.906 12.036 1.00 80.12 116 PHE A CA 1
ATOM 954 C C . PHE A 1 116 ? -2.824 11.652 11.535 1.00 80.12 116 PHE A C 1
ATOM 956 O O . PHE A 1 116 ? -2.120 11.191 10.629 1.00 80.12 116 PHE A O 1
ATOM 963 N N . ALA A 1 117 ? -2.554 12.845 12.070 1.00 74.75 117 ALA A N 1
ATOM 964 C CA . ALA A 1 117 ? -1.487 13.697 11.563 1.00 74.75 117 ALA A CA 1
ATOM 965 C C . ALA A 1 117 ? -0.103 13.068 11.801 1.00 74.75 117 ALA A C 1
ATOM 967 O O . ALA A 1 117 ? 0.235 12.666 12.918 1.00 74.75 117 ALA A O 1
ATOM 968 N N . ASN A 1 118 ? 0.720 13.039 10.747 1.00 78.31 118 ASN A N 1
ATOM 969 C CA . ASN A 1 118 ? 2.123 12.611 10.781 1.00 78.31 118 ASN A CA 1
ATOM 970 C C . ASN A 1 118 ? 2.344 11.182 11.305 1.00 78.31 118 ASN A C 1
ATOM 972 O O . ASN A 1 118 ? 3.314 10.931 12.023 1.00 78.31 118 ASN A O 1
ATOM 976 N N . PHE A 1 119 ? 1.443 10.253 10.965 1.00 86.31 119 PHE A N 1
ATOM 977 C CA . PHE A 1 119 ? 1.692 8.828 11.176 1.00 86.31 119 PHE A CA 1
ATOM 978 C C . PHE A 1 119 ? 2.825 8.346 10.266 1.00 86.31 119 PHE A C 1
ATOM 980 O O . PHE A 1 119 ? 2.774 8.547 9.049 1.00 86.31 119 PHE A O 1
ATOM 987 N N . THR A 1 120 ? 3.818 7.684 10.858 1.00 87.00 120 THR A N 1
ATOM 988 C CA . THR A 1 120 ? 4.873 6.976 10.120 1.00 87.00 120 THR A CA 1
ATOM 989 C C . THR A 1 120 ? 4.332 5.685 9.495 1.00 87.00 120 THR A C 1
ATOM 991 O O . THR A 1 120 ? 3.245 5.216 9.847 1.00 87.00 120 THR A O 1
ATOM 994 N N . ALA A 1 121 ? 5.093 5.075 8.580 1.00 89.38 121 ALA A N 1
ATOM 995 C CA . ALA A 1 121 ? 4.728 3.790 7.978 1.00 89.38 121 ALA A CA 1
ATOM 996 C C . ALA A 1 121 ? 4.472 2.707 9.043 1.00 89.38 121 ALA A C 1
ATOM 998 O O . ALA A 1 121 ? 3.506 1.947 8.962 1.00 89.38 121 ALA A O 1
ATOM 999 N N . ASP A 1 122 ? 5.308 2.687 10.082 1.00 86.69 122 ASP A N 1
ATOM 1000 C CA . ASP A 1 122 ? 5.226 1.723 11.176 1.00 86.69 122 ASP A CA 1
ATOM 1001 C C . ASP A 1 122 ? 3.964 1.935 12.026 1.00 86.69 122 ASP A C 1
ATOM 1003 O O . ASP A 1 122 ? 3.223 0.995 12.316 1.00 86.69 122 ASP A O 1
ATOM 1007 N N . GLN A 1 123 ? 3.630 3.197 12.313 1.00 89.12 123 GLN A N 1
ATOM 1008 C CA . GLN A 1 123 ? 2.402 3.555 13.023 1.00 89.12 123 GLN A CA 1
ATOM 1009 C C . GLN A 1 123 ? 1.146 3.175 12.235 1.00 89.12 123 GLN A C 1
ATOM 1011 O O . GLN A 1 123 ?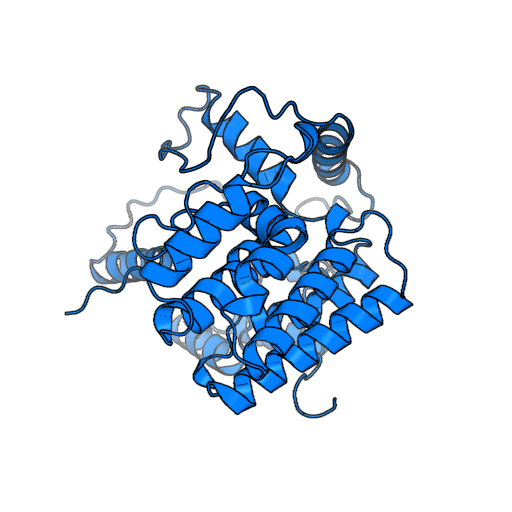 0.180 2.705 12.834 1.00 89.12 123 GLN A O 1
ATOM 1016 N N . TRP A 1 124 ? 1.150 3.317 10.905 1.00 92.12 124 TRP A N 1
ATOM 1017 C CA . TRP A 1 124 ? 0.063 2.819 10.056 1.00 92.12 124 TRP A CA 1
ATOM 1018 C C . TRP A 1 124 ? -0.053 1.296 10.101 1.00 92.12 124 TRP A C 1
ATOM 1020 O O . TRP A 1 124 ? -1.163 0.775 10.245 1.00 92.12 124 TRP A O 1
ATOM 1030 N N . ARG A 1 125 ? 1.077 0.578 10.037 1.00 90.69 125 ARG A N 1
ATOM 1031 C CA . ARG A 1 125 ? 1.111 -0.884 10.180 1.00 90.69 125 ARG A CA 1
ATOM 1032 C C . ARG A 1 125 ? 0.508 -1.318 11.514 1.00 90.69 125 ARG A C 1
ATOM 1034 O O . ARG A 1 125 ? -0.359 -2.192 11.529 1.00 90.69 125 ARG A O 1
ATOM 1041 N N . ILE A 1 126 ? 0.943 -0.716 12.618 1.00 88.06 126 ILE A N 1
ATOM 1042 C CA . ILE A 1 126 ? 0.441 -1.009 13.966 1.00 88.06 126 ILE A CA 1
ATOM 1043 C C . ILE A 1 126 ? -1.048 -0.676 14.072 1.00 88.06 126 ILE A C 1
ATOM 1045 O O . ILE A 1 126 ? -1.837 -1.494 14.550 1.00 88.06 126 ILE A O 1
ATOM 1049 N N . PHE A 1 127 ? -1.450 0.504 13.591 1.00 91.75 127 PHE A N 1
ATOM 1050 C CA . PHE A 1 127 ? -2.837 0.949 13.629 1.00 91.75 127 PHE A CA 1
ATOM 1051 C C . PHE A 1 127 ? -3.767 -0.067 12.966 1.00 91.75 127 PHE A C 1
ATOM 1053 O O . PHE A 1 127 ? -4.715 -0.515 13.606 1.00 91.75 127 PHE A O 1
ATOM 1060 N N . PHE A 1 128 ? -3.475 -0.488 11.733 1.00 93.25 128 PHE A N 1
ATOM 1061 C CA . PHE A 1 128 ? -4.334 -1.430 11.015 1.00 93.25 128 PHE A CA 1
ATOM 1062 C C . PHE A 1 128 ? -4.313 -2.849 11.585 1.00 93.25 128 PHE A C 1
ATOM 1064 O O . PHE A 1 128 ? -5.362 -3.485 11.633 1.00 93.25 128 PHE A O 1
ATOM 1071 N N . ASN A 1 129 ? -3.168 -3.344 12.058 1.00 89.25 129 ASN A N 1
ATOM 1072 C CA . ASN A 1 129 ? -3.096 -4.711 12.581 1.00 89.25 129 ASN A CA 1
ATOM 1073 C C . ASN A 1 129 ? -3.713 -4.870 13.980 1.00 89.25 129 ASN A C 1
ATOM 1075 O O . ASN A 1 129 ? -4.166 -5.962 14.311 1.00 89.25 129 ASN A O 1
ATOM 1079 N N . ILE A 1 130 ? -3.741 -3.812 14.799 1.00 87.62 130 ILE A N 1
ATOM 1080 C CA . ILE A 1 130 ? -4.119 -3.921 16.220 1.00 87.62 130 ILE A CA 1
ATOM 1081 C C . ILE A 1 130 ? -5.383 -3.127 16.541 1.00 87.62 130 ILE A C 1
ATOM 1083 O O . ILE A 1 130 ? -6.303 -3.638 17.178 1.00 87.62 130 ILE A O 1
ATOM 1087 N N . TYR A 1 131 ? -5.441 -1.870 16.109 1.00 90.19 131 TYR A N 1
ATOM 1088 C CA . TYR A 1 131 ? -6.431 -0.920 16.610 1.00 90.19 131 TYR A CA 1
ATOM 1089 C C . TYR A 1 131 ? -7.636 -0.780 15.685 1.00 90.19 131 TYR A C 1
ATOM 1091 O O . TYR A 1 131 ? -8.767 -0.747 16.167 1.00 90.19 131 TYR A O 1
ATOM 1099 N N . ALA A 1 132 ? -7.405 -0.718 14.372 1.00 92.62 132 ALA A N 1
ATOM 1100 C CA . ALA A 1 132 ? -8.369 -0.225 13.394 1.00 92.62 132 ALA A CA 1
ATOM 1101 C C . ALA A 1 132 ? -9.705 -0.970 13.441 1.00 92.62 132 ALA A C 1
ATOM 1103 O O . ALA A 1 132 ? -10.754 -0.331 13.461 1.00 92.62 132 ALA A O 1
ATOM 1104 N N . THR A 1 133 ? -9.691 -2.305 13.532 1.00 93.31 133 THR A N 1
ATOM 1105 C CA . THR A 1 133 ? -10.927 -3.094 13.627 1.00 93.31 133 THR A CA 1
ATOM 1106 C C . THR A 1 133 ? -11.766 -2.660 14.819 1.00 93.31 133 THR A C 1
ATOM 1108 O O . THR A 1 133 ? -12.933 -2.339 14.656 1.00 93.31 133 THR A O 1
ATOM 1111 N N . VAL A 1 134 ? -11.193 -2.610 16.018 1.00 91.56 134 VAL A N 1
ATOM 1112 C CA . VAL A 1 134 ? -11.974 -2.368 17.238 1.00 91.56 134 VAL A CA 1
ATOM 1113 C C . VAL A 1 134 ? -12.305 -0.887 17.412 1.00 91.56 134 VAL A C 1
ATOM 1115 O O . VAL A 1 134 ? -13.388 -0.551 17.895 1.00 91.56 134 VAL A O 1
ATOM 1118 N N . SER A 1 135 ? -11.390 0.005 17.032 1.00 92.88 135 SER A N 1
ATOM 1119 C CA . SER A 1 135 ? -11.560 1.441 17.226 1.00 92.88 135 SER A CA 1
ATOM 1120 C C . SER A 1 135 ? -12.478 2.072 16.177 1.00 92.88 135 SER A C 1
ATOM 1122 O O . SER A 1 135 ? -13.247 2.960 16.532 1.00 92.88 135 SER A O 1
ATOM 1124 N N . LEU A 1 136 ? -12.483 1.586 14.928 1.00 94.75 136 LEU A N 1
ATOM 1125 C CA . LEU A 1 136 ? -13.284 2.161 13.839 1.00 94.75 136 LEU A CA 1
ATOM 1126 C C . LEU A 1 136 ? -14.641 1.475 13.622 1.00 94.75 136 LEU A C 1
ATOM 1128 O O . LEU A 1 136 ? -15.524 2.071 13.008 1.00 94.75 136 LEU A O 1
ATOM 1132 N N . TRP A 1 137 ? -14.859 0.246 14.115 1.00 94.88 137 TRP A N 1
ATOM 1133 C CA . TRP A 1 137 ? -16.042 -0.554 13.746 1.00 94.88 137 TRP A CA 1
ATOM 1134 C C . TRP A 1 137 ? -17.378 0.164 13.941 1.00 94.88 137 TRP A C 1
ATOM 1136 O O . TRP A 1 137 ? -18.231 0.134 13.061 1.00 94.88 137 TRP A O 1
ATOM 1146 N N . LYS A 1 138 ? -17.596 0.824 15.080 1.00 95.25 138 LYS A N 1
ATOM 1147 C CA . LYS A 1 138 ? -18.873 1.510 15.345 1.00 95.25 138 LYS A CA 1
ATOM 1148 C C . LYS A 1 138 ? -19.069 2.791 14.523 1.00 95.25 138 LYS A C 1
ATOM 1150 O O . LYS A 1 138 ? -20.186 3.290 14.464 1.00 95.25 138 LYS A O 1
ATOM 1155 N N . HIS A 1 139 ? -18.009 3.297 13.901 1.00 95.00 139 HIS A N 1
ATOM 1156 C CA . HIS A 1 139 ? -17.973 4.596 13.232 1.00 95.00 139 HIS A CA 1
ATOM 1157 C C . HIS A 1 139 ? -18.048 4.507 11.710 1.00 95.00 139 HIS A C 1
ATOM 1159 O O . HIS A 1 139 ? -18.335 5.502 11.056 1.00 95.00 139 HIS A O 1
ATOM 1165 N N . LEU A 1 140 ? -17.812 3.324 11.144 1.00 96.25 140 LEU A N 1
ATOM 1166 C CA . LEU A 1 140 ? -17.840 3.119 9.702 1.00 96.25 140 LEU A CA 1
ATOM 1167 C C . LEU A 1 140 ? -19.197 2.564 9.229 1.00 96.25 140 LEU A C 1
ATOM 1169 O O . LEU A 1 140 ? -19.749 1.643 9.858 1.00 96.25 140 LEU A O 1
ATOM 1173 N N . PRO A 1 141 ? -19.736 3.057 8.098 1.00 96.25 141 PRO A N 1
ATOM 1174 C CA . PRO A 1 141 ? -20.904 2.464 7.459 1.00 96.25 141 PRO A CA 1
ATOM 1175 C C . PRO A 1 141 ? -20.555 1.106 6.818 1.00 96.25 141 PRO A C 1
ATOM 1177 O O . PRO A 1 141 ? -19.412 0.645 6.820 1.00 96.25 141 PRO A O 1
ATOM 1180 N N . GLY A 1 142 ? -21.566 0.405 6.295 1.00 96.44 142 GLY A N 1
ATOM 1181 C CA . GLY A 1 142 ? -21.417 -0.983 5.837 1.00 96.44 142 GLY A CA 1
ATOM 1182 C C . GLY A 1 142 ? -20.392 -1.186 4.711 1.00 96.44 142 GLY A C 1
ATOM 1183 O O . GLY A 1 142 ? -19.707 -2.211 4.690 1.00 96.44 142 GLY A O 1
ATOM 1184 N N . VAL A 1 143 ? -20.268 -0.221 3.794 1.00 96.38 143 VAL A N 1
ATOM 1185 C CA . VAL A 1 143 ? -19.282 -0.250 2.699 1.00 96.38 143 VAL A CA 1
ATOM 1186 C C . VAL A 1 143 ? -17.862 -0.075 3.244 1.00 96.38 143 VAL A C 1
ATOM 1188 O O . VAL A 1 143 ? -16.975 -0.864 2.931 1.00 96.38 143 VAL A O 1
ATOM 1191 N N . ASP A 1 144 ? -17.649 0.866 4.154 1.00 97.44 144 ASP A N 1
ATOM 1192 C CA . ASP A 1 144 ? -16.331 1.113 4.742 1.00 97.44 144 ASP A CA 1
ATOM 1193 C C . ASP A 1 144 ? -15.868 0.013 5.694 1.00 97.44 144 ASP A C 1
ATOM 1195 O O . ASP A 1 144 ? -14.690 -0.333 5.722 1.00 97.44 144 ASP A O 1
ATOM 1199 N N . LYS A 1 145 ? -16.792 -0.640 6.407 1.00 97.88 145 LYS A N 1
ATOM 1200 C CA . LYS A 1 145 ? -16.484 -1.863 7.170 1.00 97.88 145 LYS A CA 1
ATOM 1201 C C . LYS A 1 145 ? -15.937 -2.970 6.276 1.00 97.88 145 LYS A C 1
ATOM 1203 O O . LYS A 1 145 ? -15.041 -3.717 6.674 1.00 97.88 145 LYS A O 1
ATOM 1208 N N . LYS A 1 146 ? -16.465 -3.085 5.056 1.00 97.88 146 LYS A N 1
ATOM 1209 C CA . LYS A 1 146 ? -15.998 -4.035 4.041 1.00 97.88 146 LYS A CA 1
ATOM 1210 C C . LYS A 1 146 ? -14.594 -3.684 3.536 1.00 97.88 146 LYS A C 1
ATOM 1212 O O . LYS A 1 146 ? -13.831 -4.615 3.285 1.00 97.88 146 LYS A O 1
ATOM 1217 N N . ILE A 1 147 ? -14.259 -2.399 3.404 1.00 97.75 147 ILE A N 1
ATOM 1218 C CA . ILE A 1 147 ? -12.899 -1.938 3.072 1.00 97.75 147 ILE A CA 1
ATOM 1219 C C . ILE A 1 147 ? -11.954 -2.248 4.237 1.00 97.75 147 ILE A C 1
ATOM 1221 O O . ILE A 1 147 ? -10.957 -2.939 4.044 1.00 97.75 147 ILE A O 1
ATOM 1225 N N . LEU A 1 148 ? -12.316 -1.830 5.454 1.00 97.81 148 LEU A N 1
ATOM 1226 C CA . LEU A 1 148 ? -11.531 -2.036 6.671 1.00 97.81 148 LEU A CA 1
ATOM 1227 C C . LEU A 1 148 ? -11.193 -3.514 6.888 1.00 97.81 148 LEU A C 1
ATOM 1229 O O . LEU A 1 148 ? -10.027 -3.870 6.994 1.00 97.81 148 LEU A O 1
ATOM 1233 N N . THR A 1 149 ? -12.198 -4.390 6.921 1.00 97.62 149 THR A N 1
ATOM 1234 C CA . THR A 1 149 ? -11.997 -5.825 7.201 1.00 97.62 149 THR A CA 1
ATOM 1235 C C . THR A 1 149 ? -11.092 -6.504 6.181 1.00 97.62 149 THR A C 1
ATOM 1237 O O . THR A 1 149 ? -10.226 -7.297 6.552 1.00 97.62 149 THR A O 1
ATOM 1240 N N . ARG A 1 150 ? -11.252 -6.178 4.894 1.00 98.00 150 ARG A N 1
ATOM 1241 C CA . ARG A 1 150 ? -10.371 -6.685 3.839 1.00 98.00 150 ARG A CA 1
ATOM 1242 C C . ARG A 1 150 ? -8.958 -6.157 3.998 1.00 98.00 150 ARG A C 1
ATOM 1244 O O . ARG A 1 150 ? -8.027 -6.949 3.919 1.00 98.00 150 ARG A O 1
ATOM 1251 N N . PHE A 1 151 ? -8.803 -4.858 4.240 1.00 97.50 151 PHE A N 1
ATOM 1252 C CA . PHE A 1 151 ? -7.490 -4.233 4.324 1.00 97.50 151 PHE A CA 1
ATOM 1253 C C . PHE A 1 151 ? -6.710 -4.716 5.548 1.00 97.50 151 PHE A C 1
ATOM 1255 O O . PHE A 1 151 ? -5.554 -5.098 5.416 1.00 97.50 151 PHE A O 1
ATOM 1262 N N . VAL A 1 152 ? -7.363 -4.844 6.707 1.00 96.00 152 VAL A N 1
ATOM 1263 C CA . VAL A 1 152 ? -6.772 -5.467 7.904 1.00 96.00 152 VAL A CA 1
ATOM 1264 C C . VAL A 1 152 ? -6.327 -6.899 7.609 1.00 96.00 152 VAL A C 1
ATOM 1266 O O . VAL A 1 152 ? -5.216 -7.288 7.966 1.00 96.00 152 VAL A O 1
ATOM 1269 N N . ARG A 1 153 ? -7.155 -7.687 6.907 1.00 95.56 153 ARG A N 1
ATOM 1270 C CA . ARG A 1 153 ? -6.794 -9.057 6.526 1.00 95.56 153 ARG A CA 1
ATOM 1271 C C . ARG A 1 153 ? -5.591 -9.090 5.580 1.00 95.56 153 ARG A C 1
ATOM 1273 O O . ARG A 1 153 ? -4.691 -9.893 5.803 1.00 95.56 153 ARG A O 1
ATOM 1280 N N . ILE A 1 154 ? -5.535 -8.195 4.594 1.00 95.19 154 ILE A N 1
ATOM 1281 C CA . ILE A 1 154 ? -4.377 -8.031 3.705 1.00 95.19 154 ILE A CA 1
ATOM 1282 C C . ILE A 1 154 ? -3.124 -7.710 4.523 1.00 95.19 154 ILE A C 1
ATOM 1284 O O . ILE A 1 154 ? -2.135 -8.425 4.398 1.00 95.19 154 ILE A O 1
ATOM 1288 N N . CYS A 1 155 ? -3.168 -6.709 5.408 1.00 92.88 155 CYS A N 1
ATOM 1289 C CA . CYS A 1 155 ? -2.036 -6.361 6.269 1.00 92.88 155 CYS A CA 1
ATOM 1290 C C . CYS A 1 155 ? -1.573 -7.552 7.119 1.00 92.88 155 CYS A C 1
ATOM 1292 O O . CYS A 1 155 ? -0.376 -7.821 7.172 1.00 92.88 155 CYS A O 1
ATOM 1294 N N . SER A 1 156 ? -2.502 -8.308 7.713 1.00 91.31 156 SER A N 1
ATOM 1295 C CA . SER A 1 156 ? -2.159 -9.469 8.546 1.00 91.31 156 SER A CA 1
ATOM 1296 C C . SER A 1 156 ? -1.440 -10.583 7.776 1.00 91.31 156 SER A C 1
ATOM 1298 O O . SER A 1 156 ? -0.609 -11.283 8.347 1.00 91.31 156 SER A O 1
ATOM 1300 N N . ILE A 1 157 ? -1.740 -10.738 6.482 1.00 91.75 157 ILE A N 1
ATOM 1301 C CA . ILE A 1 157 ? -1.089 -11.722 5.610 1.00 91.75 157 ILE A CA 1
ATOM 1302 C C . ILE A 1 157 ? 0.261 -11.183 5.128 1.00 91.75 157 ILE A C 1
ATOM 1304 O O . ILE A 1 157 ? 1.283 -11.850 5.263 1.00 91.75 157 ILE A O 1
ATOM 1308 N N . LEU A 1 158 ? 0.265 -9.969 4.575 1.00 89.56 158 LEU A N 1
ATOM 1309 C CA . LEU A 1 158 ? 1.408 -9.394 3.867 1.00 89.56 158 LEU A CA 1
ATOM 1310 C C . LEU A 1 158 ? 2.559 -8.967 4.792 1.00 89.56 158 LEU A C 1
ATOM 1312 O O . LEU A 1 158 ? 3.698 -8.889 4.344 1.00 89.56 158 LEU A O 1
ATOM 1316 N N . VAL A 1 159 ? 2.287 -8.719 6.077 1.00 85.75 159 VAL A N 1
ATOM 1317 C CA . VAL A 1 159 ? 3.323 -8.457 7.098 1.00 85.75 159 VAL A CA 1
ATOM 1318 C C . VAL A 1 159 ? 3.976 -9.754 7.604 1.00 85.75 159 VAL A C 1
ATOM 1320 O O . VAL A 1 159 ? 4.993 -9.711 8.297 1.00 85.75 159 VAL A O 1
ATOM 1323 N N . GLY A 1 160 ? 3.427 -10.922 7.257 1.00 84.12 160 GLY A N 1
ATOM 1324 C CA . GLY A 1 160 ? 3.962 -12.214 7.673 1.00 84.12 160 GLY A CA 1
ATOM 1325 C C . GLY A 1 160 ? 5.392 -12.454 7.177 1.00 84.12 160 GLY A C 1
ATOM 1326 O O . GLY A 1 160 ? 5.719 -12.216 6.017 1.00 84.12 160 GLY A O 1
ATOM 1327 N N . ARG A 1 161 ? 6.252 -12.985 8.058 1.00 83.38 161 ARG A N 1
ATOM 1328 C CA . ARG A 1 161 ? 7.615 -13.423 7.689 1.00 83.38 161 ARG A CA 1
ATOM 1329 C C . ARG A 1 161 ? 7.607 -14.678 6.822 1.00 83.38 161 ARG A C 1
ATOM 1331 O O . ARG A 1 161 ? 8.489 -14.866 5.996 1.00 83.38 161 ARG A O 1
ATOM 1338 N N . ILE A 1 162 ? 6.620 -15.539 7.048 1.00 82.06 162 ILE A N 1
ATOM 1339 C CA . ILE A 1 162 ? 6.389 -16.764 6.290 1.00 82.06 162 ILE A CA 1
ATOM 1340 C C . ILE A 1 162 ? 5.043 -16.598 5.620 1.00 82.06 162 ILE A C 1
ATOM 1342 O O . ILE A 1 162 ? 4.049 -16.294 6.282 1.00 82.06 162 ILE A O 1
ATOM 1346 N N . VAL A 1 163 ? 5.020 -16.803 4.312 1.00 76.81 163 VAL A N 1
ATOM 1347 C CA . VAL A 1 163 ? 3.828 -16.571 3.521 1.00 76.81 163 VAL A CA 1
ATOM 1348 C C . VAL A 1 163 ? 3.529 -17.811 2.693 1.00 76.81 163 VAL A C 1
ATOM 1350 O O . VAL A 1 163 ? 4.367 -18.287 1.933 1.00 76.81 163 VAL A O 1
ATOM 1353 N N . GLN A 1 164 ? 2.322 -18.341 2.865 1.00 87.06 164 GLN A N 1
ATOM 1354 C CA . GLN A 1 164 ? 1.821 -19.470 2.090 1.00 87.06 164 GLN A CA 1
ATOM 1355 C C . GLN A 1 164 ? 1.138 -18.966 0.814 1.00 87.06 164 GLN A C 1
ATOM 1357 O O . GLN A 1 164 ? 0.479 -17.924 0.828 1.00 87.06 164 GLN A O 1
ATOM 1362 N N . SER A 1 165 ? 1.256 -19.712 -0.287 1.00 87.81 165 SER A N 1
ATOM 1363 C CA . SER A 1 165 ? 0.729 -19.295 -1.596 1.00 87.81 165 SER A CA 1
ATOM 1364 C C . SER A 1 165 ? -0.779 -19.024 -1.577 1.00 87.81 165 SER A C 1
ATOM 1366 O O . SER A 1 165 ? -1.218 -18.005 -2.096 1.00 87.81 165 SER A O 1
ATOM 1368 N N . ASN A 1 166 ? -1.559 -19.861 -0.887 1.00 92.31 166 ASN A N 1
ATOM 1369 C CA . ASN A 1 166 ? -3.004 -19.674 -0.720 1.00 92.31 166 ASN A CA 1
ATOM 1370 C C . ASN A 1 166 ? -3.358 -18.370 0.019 1.00 92.31 166 ASN A C 1
ATOM 1372 O O . ASN A 1 166 ? -4.356 -17.731 -0.305 1.00 92.31 166 ASN A O 1
ATOM 1376 N N . LEU A 1 167 ? -2.549 -17.961 1.002 1.00 92.38 167 LEU A N 1
ATOM 1377 C CA . LEU A 1 167 ? -2.745 -16.691 1.703 1.00 92.38 167 LEU A CA 1
ATOM 1378 C C . LEU A 1 167 ? -2.389 -15.505 0.799 1.00 92.38 167 LEU A C 1
ATOM 1380 O O . LEU A 1 167 ? -3.088 -14.495 0.828 1.00 92.38 167 LEU A O 1
ATOM 1384 N N . MET A 1 168 ? -1.360 -15.621 -0.047 1.00 91.50 168 MET A N 1
ATOM 1385 C CA . MET A 1 168 ? -1.066 -14.585 -1.050 1.00 91.50 168 MET A CA 1
ATOM 1386 C C . MET A 1 168 ? -2.179 -14.433 -2.075 1.00 91.50 168 MET A C 1
ATOM 1388 O O . MET A 1 168 ? -2.536 -13.304 -2.411 1.00 91.50 168 MET A O 1
ATOM 1392 N N . ASP A 1 169 ? -2.749 -15.545 -2.539 1.00 92.94 169 ASP A N 1
ATOM 1393 C CA . ASP A 1 169 ? -3.902 -15.521 -3.437 1.00 92.94 169 ASP A CA 1
ATOM 1394 C C . ASP A 1 169 ? -5.091 -14.817 -2.764 1.00 92.94 169 ASP A C 1
ATOM 1396 O O . ASP A 1 169 ? -5.733 -13.958 -3.371 1.00 92.94 169 ASP A O 1
ATOM 1400 N N . GLU A 1 170 ? -5.344 -15.114 -1.482 1.00 95.19 170 GLU A N 1
ATOM 1401 C CA . GLU A 1 170 ? -6.369 -14.438 -0.681 1.00 95.19 170 GLU A CA 1
ATOM 1402 C C . GLU A 1 170 ? -6.104 -12.923 -0.584 1.00 95.19 170 GLU A C 1
ATOM 1404 O O . GLU A 1 170 ? -7.014 -12.118 -0.804 1.00 95.19 170 GLU A O 1
ATOM 1409 N N . ALA A 1 171 ? -4.871 -12.517 -0.268 1.00 95.06 171 ALA A N 1
ATOM 1410 C CA . ALA A 1 171 ? -4.500 -11.109 -0.152 1.00 95.06 171 ALA A CA 1
ATOM 1411 C C . ALA A 1 171 ? -4.678 -10.365 -1.485 1.00 95.06 171 ALA A C 1
ATOM 1413 O O . ALA A 1 171 ? -5.282 -9.290 -1.511 1.00 95.06 171 ALA A O 1
ATOM 1414 N N . HIS A 1 172 ? -4.233 -10.959 -2.596 1.00 94.25 172 HIS A N 1
ATOM 1415 C CA . HIS A 1 172 ? -4.404 -10.391 -3.932 1.00 94.25 172 HIS A CA 1
ATOM 1416 C C . HIS A 1 172 ? -5.889 -10.245 -4.301 1.00 94.25 172 HIS A C 1
ATOM 1418 O O . HIS A 1 172 ? -6.323 -9.173 -4.728 1.00 94.25 172 HIS A O 1
ATOM 1424 N N . GLN A 1 173 ? -6.707 -11.279 -4.071 1.00 95.94 173 GLN A N 1
ATOM 1425 C CA . GLN A 1 173 ? -8.152 -11.212 -4.321 1.00 95.94 173 GLN A CA 1
ATOM 1426 C C . GLN A 1 173 ? -8.817 -10.093 -3.514 1.00 95.94 173 GLN A C 1
ATOM 1428 O O . GLN A 1 173 ? -9.609 -9.320 -4.057 1.00 95.94 173 GLN A O 1
ATOM 1433 N N . LYS A 1 174 ? -8.458 -9.948 -2.234 1.00 96.50 174 LYS A N 1
ATOM 1434 C CA . LYS A 1 174 ? -8.995 -8.882 -1.379 1.00 96.50 174 LYS A CA 1
ATOM 1435 C C . LYS A 1 174 ? -8.561 -7.491 -1.828 1.00 96.50 174 LYS A C 1
ATOM 1437 O O . LYS A 1 174 ? -9.376 -6.575 -1.732 1.00 96.50 174 LYS A O 1
ATOM 1442 N N . LEU A 1 175 ? -7.335 -7.323 -2.329 1.00 95.31 175 LEU A N 1
ATOM 1443 C CA . LEU A 1 175 ? -6.882 -6.050 -2.900 1.00 95.31 175 LEU A CA 1
ATOM 1444 C C . LEU A 1 175 ? -7.741 -5.676 -4.110 1.00 95.31 175 LEU A C 1
ATOM 1446 O O . LEU A 1 175 ? -8.289 -4.576 -4.155 1.00 95.31 175 LEU A O 1
ATOM 1450 N N . VAL A 1 176 ? -7.963 -6.618 -5.031 1.00 94.69 176 VAL A N 1
ATOM 1451 C CA . VAL A 1 176 ? -8.855 -6.414 -6.184 1.00 94.69 176 VAL A CA 1
ATOM 1452 C C . VAL A 1 176 ? -10.277 -6.056 -5.737 1.00 94.69 176 VAL A C 1
ATOM 1454 O O . VAL A 1 176 ? -10.905 -5.175 -6.322 1.00 94.69 176 VAL A O 1
ATOM 1457 N N . GLU A 1 177 ? -10.808 -6.715 -4.706 1.00 95.56 177 GLU A N 1
ATOM 1458 C CA . GLU A 1 177 ? -12.128 -6.389 -4.156 1.00 95.56 177 GLU A CA 1
ATOM 1459 C C . GLU A 1 177 ? -12.188 -4.980 -3.559 1.00 95.56 177 GLU A C 1
ATOM 1461 O O . GLU A 1 177 ? -13.172 -4.282 -3.788 1.00 95.56 177 GLU A O 1
ATOM 1466 N N . ILE A 1 178 ? -11.153 -4.543 -2.833 1.00 95.81 178 ILE A N 1
ATOM 1467 C CA . ILE A 1 178 ? -11.066 -3.171 -2.315 1.00 95.81 178 ILE A CA 1
ATOM 1468 C C . ILE A 1 178 ? -11.091 -2.166 -3.464 1.00 95.81 178 ILE A C 1
ATOM 1470 O O . ILE A 1 178 ? -11.905 -1.248 -3.431 1.00 95.81 178 ILE A O 1
ATOM 1474 N N . VAL A 1 179 ? -10.265 -2.362 -4.498 1.00 94.06 179 VAL A N 1
ATOM 1475 C CA . VAL A 1 179 ? -10.216 -1.464 -5.666 1.00 94.06 179 VAL A CA 1
ATOM 1476 C C . VAL A 1 179 ? -11.593 -1.364 -6.330 1.00 94.06 179 VAL A C 1
ATOM 1478 O O . VAL A 1 179 ? -12.049 -0.263 -6.625 1.00 94.06 179 VAL A O 1
ATOM 1481 N N . LYS A 1 180 ? -12.305 -2.488 -6.497 1.00 94.00 180 LYS A N 1
ATOM 1482 C CA . LYS A 1 180 ? -13.674 -2.493 -7.047 1.00 94.00 180 LYS A CA 1
ATOM 1483 C C . LYS A 1 180 ? -14.669 -1.760 -6.158 1.00 94.00 180 LYS A C 1
ATOM 1485 O O . LYS A 1 180 ? -15.491 -1.012 -6.673 1.00 94.00 180 LYS A O 1
ATOM 1490 N N . ILE A 1 181 ? -14.622 -1.992 -4.845 1.00 95.81 181 ILE A N 1
ATOM 1491 C CA . ILE A 1 181 ? -15.512 -1.315 -3.895 1.00 95.81 181 ILE A CA 1
ATOM 1492 C C . ILE A 1 181 ? -15.275 0.195 -3.961 1.00 95.81 181 ILE A C 1
ATOM 1494 O O . ILE A 1 181 ? -16.245 0.947 -4.005 1.00 95.81 181 ILE A O 1
ATOM 1498 N N . ILE A 1 182 ? -14.016 0.630 -4.021 1.00 93.94 182 ILE A N 1
ATOM 1499 C CA . ILE A 1 182 ? -13.670 2.048 -4.117 1.00 93.94 182 ILE A CA 1
ATOM 1500 C C . ILE A 1 182 ? -14.201 2.645 -5.423 1.00 93.94 182 ILE A C 1
ATOM 1502 O O . ILE A 1 182 ? -14.958 3.609 -5.366 1.00 93.94 182 ILE A O 1
ATOM 1506 N N . GLU A 1 183 ? -13.884 2.040 -6.575 1.00 92.12 183 GLU A N 1
ATOM 1507 C CA . GLU A 1 183 ? -14.332 2.542 -7.886 1.00 92.12 183 GLU A CA 1
ATOM 1508 C C . GLU A 1 183 ? -15.862 2.668 -7.948 1.00 92.12 183 GLU A C 1
ATOM 1510 O O . GLU A 1 183 ? -16.386 3.654 -8.459 1.00 92.12 183 GLU A O 1
ATOM 1515 N N . GLN A 1 184 ? -16.584 1.685 -7.401 1.00 95.56 184 GLN A N 1
ATOM 1516 C CA . GLN A 1 184 ? -18.047 1.643 -7.439 1.00 95.56 184 GLN A CA 1
ATOM 1517 C C . GLN A 1 184 ? -18.728 2.649 -6.505 1.00 95.56 184 GLN A C 1
ATOM 1519 O O . GLN A 1 184 ? -19.826 3.094 -6.828 1.00 95.56 184 GLN A O 1
ATOM 1524 N N . ASN A 1 185 ? -18.138 2.959 -5.344 1.00 96.50 185 ASN A N 1
ATOM 1525 C CA . ASN A 1 185 ? -18.802 3.764 -4.307 1.00 96.50 185 ASN A CA 1
ATOM 1526 C C . ASN A 1 185 ? -18.281 5.205 -4.223 1.00 96.50 185 ASN A C 1
ATOM 1528 O O . ASN A 1 185 ? -19.046 6.076 -3.824 1.00 96.50 185 ASN A O 1
ATOM 1532 N N . TYR A 1 186 ? -17.026 5.457 -4.605 1.00 94.25 186 TYR A N 1
ATOM 1533 C CA . TYR A 1 186 ? -16.396 6.784 -4.521 1.00 94.25 186 TYR A CA 1
ATOM 1534 C C . TYR A 1 186 ? -15.942 7.328 -5.878 1.00 94.25 186 TYR A C 1
ATOM 1536 O O . TYR A 1 186 ? -15.525 8.475 -5.958 1.00 94.25 186 TYR A O 1
ATOM 1544 N N . GLY A 1 187 ? -16.029 6.529 -6.945 1.00 89.81 187 GLY A N 1
ATOM 1545 C CA . GLY A 1 187 ? -15.649 6.947 -8.291 1.00 89.81 187 GLY A CA 1
ATOM 1546 C C . GLY A 1 187 ? -14.264 6.469 -8.721 1.00 89.81 187 GLY A C 1
ATOM 1547 O O . GLY A 1 187 ? -13.439 5.987 -7.940 1.00 89.81 187 GLY A O 1
ATOM 1548 N N . ARG A 1 188 ? -14.018 6.557 -10.030 1.00 87.50 188 ARG A N 1
ATOM 1549 C CA . ARG A 1 188 ? -12.777 6.084 -10.665 1.00 87.50 188 ARG A CA 1
ATOM 1550 C C . ARG A 1 188 ? -11.585 6.999 -10.382 1.00 87.50 188 ARG A C 1
ATOM 1552 O O . ARG A 1 188 ? -10.452 6.535 -10.343 1.00 87.50 188 ARG A O 1
ATOM 1559 N N . ASP A 1 189 ? -11.846 8.278 -10.188 1.00 88.12 189 ASP A N 1
ATOM 1560 C CA . ASP A 1 189 ? -10.906 9.321 -9.786 1.00 88.12 189 ASP A CA 1
ATOM 1561 C C . ASP A 1 189 ? -10.254 9.051 -8.420 1.00 88.12 189 ASP A C 1
ATOM 1563 O O . ASP A 1 189 ? -9.132 9.490 -8.175 1.00 88.12 189 ASP A O 1
ATOM 1567 N N . MET A 1 190 ? -10.886 8.226 -7.580 1.00 89.12 190 MET A N 1
ATOM 1568 C CA . MET A 1 190 ? -10.304 7.748 -6.323 1.00 89.12 190 MET A CA 1
ATOM 1569 C C . MET A 1 190 ? -9.305 6.591 -6.503 1.00 89.12 190 MET A C 1
ATOM 1571 O O . MET A 1 190 ? -8.634 6.193 -5.551 1.00 89.12 190 MET A O 1
ATOM 1575 N N . ILE A 1 191 ? -9.143 6.029 -7.705 1.00 87.81 191 ILE A N 1
ATOM 1576 C CA . ILE A 1 191 ? -8.161 4.963 -7.938 1.00 87.81 191 ILE A CA 1
ATOM 1577 C C . ILE A 1 191 ? -6.764 5.560 -8.117 1.00 87.81 191 ILE A C 1
ATOM 1579 O O . ILE A 1 191 ? -6.423 6.132 -9.150 1.00 87.81 191 ILE A O 1
ATOM 1583 N N . THR A 1 192 ? -5.926 5.390 -7.095 1.00 87.81 192 THR A N 1
ATOM 1584 C CA . THR A 1 192 ? -4.560 5.923 -7.070 1.00 87.81 192 THR A CA 1
ATOM 1585 C C . THR A 1 192 ? -3.526 4.981 -7.696 1.00 87.81 192 THR A C 1
ATOM 1587 O O . THR A 1 192 ? -3.730 3.762 -7.739 1.00 87.81 192 THR A O 1
ATOM 1590 N N . PRO A 1 193 ? -2.349 5.506 -8.093 1.00 88.06 193 PRO A N 1
ATOM 1591 C CA . PRO A 1 193 ? -1.224 4.674 -8.512 1.00 88.06 193 PRO A CA 1
ATOM 1592 C C . PRO A 1 193 ? -0.823 3.627 -7.469 1.00 88.06 193 PRO A C 1
ATOM 1594 O O . PRO A 1 193 ? -0.523 2.503 -7.843 1.00 88.06 193 PRO A O 1
ATOM 1597 N N . ASN A 1 194 ? -0.877 3.939 -6.169 1.00 89.19 194 ASN A N 1
ATOM 1598 C CA . ASN A 1 194 ? -0.546 2.969 -5.118 1.00 89.19 194 ASN A CA 1
ATOM 1599 C C . ASN A 1 194 ? -1.547 1.809 -5.050 1.00 89.19 194 ASN A C 1
ATOM 1601 O O . ASN A 1 194 ? -1.135 0.670 -4.855 1.00 89.19 194 ASN A O 1
ATOM 1605 N N . LEU A 1 195 ? -2.843 2.062 -5.269 1.00 88.19 195 LEU A N 1
ATOM 1606 C CA . LEU A 1 195 ? -3.839 0.991 -5.384 1.00 88.19 195 LEU A CA 1
ATOM 1607 C C . LEU A 1 195 ? -3.534 0.078 -6.575 1.00 88.19 195 LEU A C 1
ATOM 1609 O O . LEU A 1 195 ? -3.585 -1.140 -6.432 1.00 88.19 195 LEU A O 1
ATOM 1613 N N . HIS A 1 196 ? -3.147 0.648 -7.716 1.00 86.44 196 HIS A N 1
ATOM 1614 C CA . HIS A 1 196 ? -2.717 -0.131 -8.876 1.00 86.44 196 HIS A CA 1
ATOM 1615 C C . HIS A 1 196 ? -1.437 -0.935 -8.596 1.00 86.44 196 HIS A C 1
ATOM 1617 O O . HIS A 1 196 ? -1.426 -2.149 -8.782 1.00 86.44 196 HIS A O 1
ATOM 1623 N N . LEU A 1 197 ? -0.389 -0.280 -8.088 1.00 87.38 197 LEU A N 1
ATOM 1624 C CA . LEU A 1 197 ? 0.889 -0.905 -7.739 1.00 87.38 197 LEU A CA 1
ATOM 1625 C C . LEU A 1 197 ? 0.708 -2.037 -6.723 1.00 87.38 197 LEU A C 1
ATOM 1627 O O . LEU A 1 197 ? 1.353 -3.071 -6.833 1.00 87.38 197 LEU A O 1
ATOM 1631 N N . SER A 1 198 ? -0.224 -1.910 -5.780 1.00 90.25 198 SER A N 1
ATOM 1632 C CA . SER A 1 198 ? -0.460 -2.969 -4.797 1.00 90.25 198 SER A CA 1
ATOM 1633 C C . SER A 1 198 ? -0.906 -4.297 -5.404 1.00 90.25 198 SER A C 1
ATOM 1635 O O . SER A 1 198 ? -0.637 -5.349 -4.827 1.00 90.25 198 SER A O 1
ATOM 1637 N N . LEU A 1 199 ? -1.535 -4.272 -6.585 1.00 89.38 199 LEU A N 1
ATOM 1638 C CA . LEU A 1 199 ? -1.954 -5.489 -7.280 1.00 89.38 199 LEU A CA 1
ATOM 1639 C C . LEU A 1 199 ? -0.758 -6.346 -7.703 1.00 89.38 199 LEU A C 1
ATOM 1641 O O . LEU A 1 199 ? -0.907 -7.561 -7.778 1.00 89.38 199 LEU A O 1
ATOM 1645 N N . HIS A 1 200 ? 0.407 -5.717 -7.883 1.00 87.12 200 HIS A N 1
ATOM 1646 C CA . HIS A 1 200 ? 1.664 -6.350 -8.270 1.00 87.12 200 HIS A CA 1
ATOM 1647 C C . HIS A 1 200 ? 2.479 -6.905 -7.096 1.00 87.12 200 HIS A C 1
ATOM 1649 O O . HIS A 1 200 ? 3.482 -7.587 -7.299 1.00 87.12 200 HIS A O 1
ATOM 1655 N 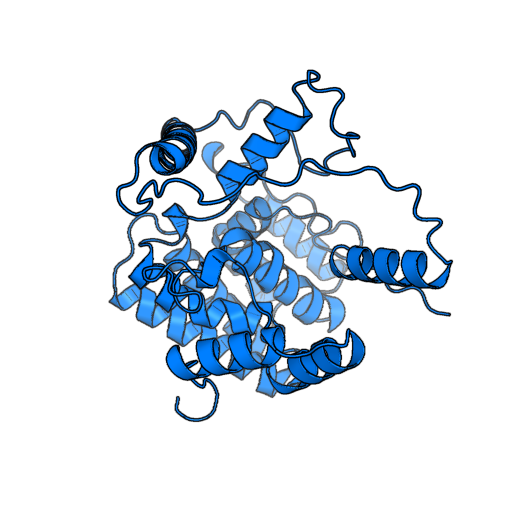N . LEU A 1 201 ? 2.071 -6.638 -5.848 1.00 89.62 201 LEU A N 1
ATOM 1656 C CA . LEU A 1 201 ? 2.760 -7.183 -4.672 1.00 89.62 201 LEU A CA 1
ATOM 1657 C C . LEU A 1 201 ? 2.714 -8.714 -4.643 1.00 89.62 201 LEU A C 1
ATOM 1659 O O . LEU A 1 201 ? 3.568 -9.351 -4.034 1.00 89.62 201 LEU A O 1
ATOM 1663 N N . TYR A 1 202 ? 1.724 -9.308 -5.308 1.00 89.38 202 TYR A N 1
ATOM 1664 C CA . TYR A 1 202 ? 1.614 -10.749 -5.467 1.00 89.38 202 TYR A CA 1
ATOM 1665 C C . TYR A 1 202 ? 2.753 -11.325 -6.315 1.00 89.38 202 TYR A C 1
ATOM 1667 O O . TYR A 1 202 ? 3.416 -12.275 -5.902 1.00 89.38 202 TYR A O 1
ATOM 1675 N N . GLU A 1 203 ? 3.009 -10.729 -7.476 1.00 86.06 203 GLU A N 1
ATOM 1676 C CA . GLU A 1 203 ? 4.113 -11.075 -8.363 1.00 86.06 203 GLU A CA 1
ATOM 1677 C C . GLU A 1 203 ? 5.455 -10.790 -7.688 1.00 86.06 203 GLU A C 1
ATOM 1679 O O . GLU A 1 203 ? 6.320 -11.664 -7.681 1.00 86.06 203 GLU A O 1
ATOM 1684 N N . CYS A 1 204 ? 5.599 -9.642 -7.013 1.00 88.69 204 CYS A N 1
ATOM 1685 C CA . CYS A 1 204 ? 6.801 -9.355 -6.231 1.00 88.69 204 CYS A CA 1
ATOM 1686 C C . CYS A 1 204 ? 7.043 -10.429 -5.160 1.00 88.69 204 CYS A C 1
ATOM 1688 O O . CYS A 1 204 ? 8.177 -10.856 -4.966 1.00 88.69 204 CYS A O 1
ATOM 1690 N N . ALA A 1 205 ? 5.994 -10.918 -4.493 1.00 89.44 205 ALA A N 1
ATOM 1691 C CA . ALA A 1 205 ? 6.155 -11.968 -3.494 1.00 89.44 205 ALA A CA 1
ATOM 1692 C C . ALA A 1 205 ? 6.582 -13.320 -4.095 1.00 89.44 205 ALA A C 1
ATOM 1694 O O . ALA A 1 205 ? 7.280 -14.099 -3.447 1.00 89.44 205 ALA A O 1
ATOM 1695 N N . LYS A 1 206 ? 6.167 -13.614 -5.333 1.00 86.88 206 LYS A N 1
ATOM 1696 C CA . LYS A 1 206 ? 6.604 -14.816 -6.058 1.00 86.88 206 LYS A CA 1
ATOM 1697 C C . LYS A 1 206 ? 8.059 -14.732 -6.495 1.00 86.88 206 LYS A C 1
ATOM 1699 O O . LYS A 1 206 ? 8.760 -15.736 -6.414 1.00 86.88 206 LYS A O 1
ATOM 1704 N N . ASP A 1 207 ? 8.487 -13.557 -6.942 1.00 86.56 207 ASP A N 1
ATOM 1705 C CA . ASP A 1 207 ? 9.821 -13.352 -7.505 1.00 86.56 207 ASP A CA 1
ATOM 1706 C C . ASP A 1 207 ? 10.882 -13.137 -6.412 1.00 86.56 207 ASP A C 1
ATOM 1708 O O . ASP A 1 207 ? 11.993 -13.650 -6.525 1.00 86.56 207 ASP A O 1
ATOM 1712 N N . PHE A 1 208 ? 10.536 -12.437 -5.325 1.00 86.38 208 PHE A N 1
ATOM 1713 C CA . PHE A 1 208 ? 11.481 -12.018 -4.278 1.00 86.38 208 PHE A CA 1
ATOM 1714 C C . PHE A 1 208 ? 11.225 -12.654 -2.903 1.00 86.38 208 PHE A C 1
ATOM 1716 O O . PHE A 1 208 ? 11.956 -12.385 -1.949 1.00 86.38 208 PHE A O 1
ATOM 1723 N N . GLY A 1 209 ? 10.203 -13.505 -2.783 1.00 88.38 209 GLY A N 1
ATOM 1724 C CA . GLY A 1 209 ? 9.799 -14.115 -1.517 1.00 88.38 209 GLY A CA 1
ATOM 1725 C C . GLY A 1 209 ? 8.906 -13.202 -0.664 1.00 88.38 209 GLY A C 1
ATOM 1726 O O . GLY A 1 209 ? 8.309 -12.257 -1.170 1.00 88.38 209 GLY A O 1
ATOM 1727 N N . PRO A 1 210 ? 8.758 -13.471 0.645 1.00 89.38 210 PRO A N 1
ATOM 1728 C CA . PRO A 1 210 ? 7.884 -12.692 1.524 1.00 89.38 210 PRO A CA 1
ATOM 1729 C C . PRO A 1 210 ? 8.144 -11.183 1.435 1.00 89.38 210 PRO A C 1
ATOM 1731 O O . PRO A 1 210 ? 9.294 -10.758 1.477 1.00 89.38 210 PRO A O 1
ATOM 1734 N N . LEU A 1 211 ? 7.086 -10.363 1.409 1.00 89.25 211 LEU A N 1
ATOM 1735 C CA . LEU A 1 211 ? 7.196 -8.893 1.358 1.00 89.25 211 LEU A CA 1
ATOM 1736 C C . LEU A 1 211 ? 8.071 -8.324 2.483 1.00 89.25 211 LEU A C 1
ATOM 1738 O O . LEU A 1 211 ? 8.806 -7.358 2.291 1.00 89.25 211 LEU A O 1
ATOM 1742 N N . TYR A 1 212 ? 8.020 -8.970 3.649 1.00 84.94 212 TYR A N 1
ATOM 1743 C CA . TYR A 1 212 ? 8.877 -8.675 4.790 1.00 84.94 212 TYR A CA 1
ATOM 1744 C C . TYR A 1 212 ? 10.370 -8.697 4.439 1.00 84.94 212 TYR A C 1
ATOM 1746 O O . TYR A 1 212 ? 11.134 -7.970 5.061 1.00 84.94 212 TYR A O 1
ATOM 1754 N N . ALA A 1 213 ? 10.810 -9.519 3.482 1.00 85.31 213 ALA A N 1
ATOM 1755 C CA . ALA A 1 213 ? 12.213 -9.592 3.100 1.00 85.31 213 ALA A CA 1
ATOM 1756 C C . ALA A 1 213 ? 12.687 -8.240 2.553 1.00 85.31 213 ALA A C 1
ATOM 1758 O O . ALA A 1 213 ? 13.614 -7.666 3.112 1.00 85.31 213 ALA A O 1
ATOM 1759 N N . PHE A 1 214 ? 11.996 -7.690 1.554 1.00 85.50 214 PHE A N 1
ATOM 1760 C CA . PHE A 1 214 ? 12.485 -6.565 0.748 1.00 85.50 214 PHE A CA 1
ATOM 1761 C C . PHE A 1 214 ? 11.837 -5.207 1.050 1.00 85.50 214 PHE A C 1
ATOM 1763 O O . PHE A 1 214 ? 12.044 -4.252 0.304 1.00 85.50 214 PHE A O 1
ATOM 1770 N N . TRP A 1 215 ? 11.052 -5.092 2.121 1.00 89.75 215 TRP A N 1
ATOM 1771 C CA . TRP A 1 215 ? 10.459 -3.813 2.508 1.00 89.75 215 TRP A CA 1
ATOM 1772 C C . TRP A 1 215 ? 11.483 -2.794 3.052 1.00 89.75 215 TRP A C 1
ATOM 1774 O O . TRP A 1 215 ? 12.520 -3.146 3.616 1.00 89.75 215 TRP A O 1
ATOM 1784 N N . CYS A 1 216 ? 11.199 -1.501 2.913 1.00 87.62 216 CYS A N 1
ATOM 1785 C CA . CYS A 1 216 ? 12.191 -0.448 3.148 1.00 87.62 216 CYS A CA 1
ATOM 1786 C C . CYS A 1 216 ? 12.359 0.023 4.605 1.00 87.62 216 CYS A C 1
ATOM 1788 O O . CYS A 1 216 ? 13.150 0.935 4.839 1.00 87.62 216 CYS A O 1
ATOM 1790 N N . PHE A 1 217 ? 11.707 -0.598 5.595 1.00 83.75 217 PHE A N 1
ATOM 1791 C CA . PHE A 1 217 ? 11.815 -0.178 7.006 1.00 83.75 217 PHE A CA 1
ATOM 1792 C C . PHE A 1 217 ? 13.267 -0.123 7.510 1.00 83.75 217 PHE A C 1
ATOM 1794 O O . PHE A 1 217 ? 13.673 0.853 8.141 1.00 83.75 217 PHE A O 1
ATOM 1801 N N . SER A 1 218 ? 14.075 -1.143 7.201 1.00 80.50 218 SER A N 1
ATOM 1802 C CA . SER A 1 218 ? 15.487 -1.189 7.608 1.00 80.50 218 SER A CA 1
ATOM 1803 C C . SER A 1 218 ? 16.329 -0.117 6.916 1.00 80.50 218 SER A C 1
ATOM 1805 O O . SER A 1 218 ? 17.243 0.434 7.527 1.00 80.50 218 SER A O 1
ATOM 1807 N N . PHE A 1 219 ? 16.015 0.194 5.655 1.00 79.31 219 PHE A N 1
ATOM 1808 C CA . PHE A 1 219 ? 16.701 1.235 4.893 1.00 79.31 219 PHE A CA 1
ATOM 1809 C C . PHE A 1 219 ? 16.395 2.624 5.452 1.00 79.31 219 PHE A C 1
ATOM 1811 O O . PHE A 1 219 ? 17.319 3.401 5.658 1.00 79.31 219 PHE A O 1
ATOM 1818 N N . GLU A 1 220 ? 15.130 2.929 5.761 1.00 81.06 220 GLU A N 1
ATOM 1819 C CA . GLU A 1 220 ? 14.770 4.214 6.375 1.00 81.06 220 GLU A CA 1
ATOM 1820 C C . GLU A 1 220 ? 15.420 4.402 7.745 1.00 81.06 220 GLU A C 1
ATOM 1822 O O . GLU A 1 220 ? 15.955 5.476 8.025 1.00 81.06 220 GLU A O 1
ATOM 1827 N N . ARG A 1 221 ? 15.440 3.352 8.577 1.00 77.81 221 ARG A N 1
ATOM 1828 C CA . ARG A 1 221 ? 16.107 3.408 9.884 1.00 77.81 221 ARG A CA 1
ATOM 1829 C C . ARG A 1 221 ? 17.608 3.666 9.732 1.00 77.81 221 ARG A C 1
ATOM 1831 O O . ARG A 1 221 ? 18.147 4.522 10.428 1.00 77.81 221 ARG A O 1
ATOM 1838 N N . MET A 1 222 ? 18.272 2.985 8.795 1.00 75.69 222 MET A N 1
ATOM 1839 C CA . MET A 1 222 ? 19.695 3.208 8.515 1.00 75.69 222 MET A CA 1
ATOM 1840 C C . MET A 1 222 ? 19.966 4.608 7.957 1.00 75.69 222 MET A C 1
ATOM 1842 O O . MET A 1 222 ? 20.930 5.247 8.364 1.00 75.69 222 MET A O 1
ATOM 1846 N N . ASN A 1 223 ? 19.107 5.116 7.072 1.00 75.69 223 ASN A N 1
ATOM 1847 C CA . ASN A 1 223 ? 19.212 6.491 6.586 1.00 75.69 223 ASN A CA 1
ATOM 1848 C C . ASN A 1 223 ? 19.133 7.493 7.746 1.00 75.69 223 ASN A C 1
ATOM 1850 O O . ASN A 1 223 ? 19.881 8.464 7.746 1.00 75.69 223 ASN A O 1
ATOM 1854 N N . GLY A 1 224 ? 18.288 7.237 8.751 1.00 71.88 224 GLY A N 1
ATOM 1855 C CA . GLY A 1 224 ? 18.255 8.018 9.990 1.00 71.88 224 GLY A CA 1
ATOM 1856 C C . GLY A 1 224 ? 19.604 8.025 10.714 1.00 71.88 224 GLY A C 1
ATOM 1857 O O . GLY A 1 224 ? 20.148 9.094 10.970 1.00 71.88 224 GLY A O 1
ATOM 1858 N N . VAL A 1 225 ? 20.193 6.845 10.945 1.00 73.50 225 VAL A N 1
ATOM 1859 C CA . VAL A 1 225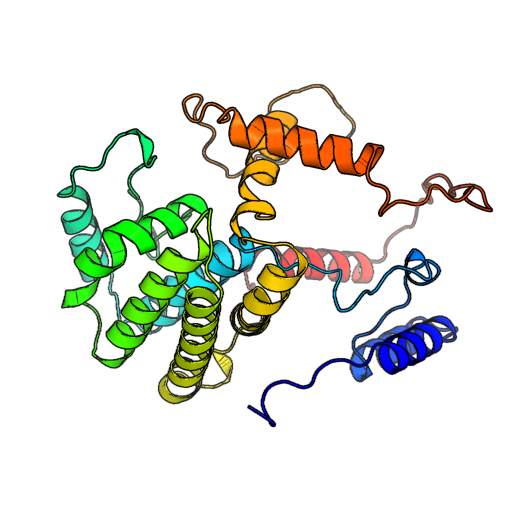 ? 21.518 6.713 11.583 1.00 73.50 225 VAL A CA 1
ATOM 1860 C C . VAL A 1 225 ? 22.605 7.439 10.787 1.00 73.50 225 VAL A C 1
ATOM 1862 O O . VAL A 1 225 ? 23.420 8.146 11.372 1.00 73.50 225 VAL A O 1
ATOM 1865 N N . LEU A 1 226 ? 22.607 7.298 9.457 1.00 70.50 226 LEU A N 1
ATOM 1866 C CA . LEU A 1 226 ? 23.578 7.956 8.577 1.00 70.50 226 LEU A CA 1
ATOM 1867 C C . LEU A 1 226 ? 23.470 9.484 8.629 1.00 70.50 226 LEU A C 1
ATOM 1869 O O . LEU A 1 226 ? 24.490 10.170 8.580 1.00 70.50 226 LEU A O 1
ATOM 1873 N N . VAL A 1 227 ? 22.250 10.014 8.739 1.00 67.00 227 VAL A N 1
ATOM 1874 C CA . VAL A 1 227 ? 22.003 11.454 8.900 1.00 67.00 227 VAL A CA 1
ATOM 1875 C C . VAL A 1 227 ? 22.454 11.942 10.282 1.00 67.00 227 VAL A C 1
ATOM 1877 O O . VAL A 1 227 ? 23.005 13.039 10.381 1.00 67.00 227 VAL A O 1
ATOM 1880 N N . ASP A 1 228 ? 22.282 11.132 11.329 1.00 59.75 228 ASP A N 1
ATOM 1881 C CA . ASP A 1 228 ? 22.697 11.473 12.696 1.00 59.75 228 ASP A CA 1
ATOM 1882 C C . ASP A 1 228 ? 24.220 11.388 12.896 1.00 59.75 228 ASP A C 1
ATOM 1884 O O . ASP A 1 228 ? 24.801 12.155 13.674 1.00 59.75 228 ASP A O 1
ATOM 1888 N N . THR A 1 229 ? 24.911 10.517 12.151 1.00 54.41 229 THR A N 1
ATOM 1889 C CA . THR A 1 229 ? 26.375 10.516 12.077 1.00 54.41 229 THR A CA 1
ATOM 1890 C C . THR A 1 229 ? 26.874 11.723 11.279 1.00 54.41 229 THR A C 1
ATOM 1892 O O . THR A 1 229 ? 27.150 11.635 10.085 1.00 54.41 229 THR A O 1
ATOM 1895 N N . LYS A 1 230 ? 27.040 12.874 11.943 1.00 50.84 230 LYS A N 1
ATOM 1896 C CA . LYS A 1 230 ? 27.796 14.031 11.427 1.00 50.84 230 LYS A CA 1
ATOM 1897 C C . LYS A 1 230 ? 29.213 13.611 11.007 1.00 50.84 230 LYS A C 1
ATOM 1899 O O . LYS A 1 230 ? 30.103 13.651 11.852 1.00 50.84 230 LYS A O 1
ATOM 1904 N N . SER A 1 231 ? 29.457 13.191 9.761 1.00 42.72 231 SER A N 1
ATOM 1905 C CA . SER A 1 231 ? 30.824 12.937 9.246 1.00 42.72 231 SER A CA 1
ATOM 1906 C C . SER A 1 231 ? 30.965 12.815 7.720 1.00 42.72 231 SER A C 1
ATOM 1908 O O . SER A 1 231 ? 31.985 12.321 7.252 1.00 42.72 231 SER A O 1
ATOM 1910 N N . PHE A 1 232 ? 30.020 13.296 6.911 1.00 39.53 232 PHE A N 1
ATOM 1911 C CA . PHE A 1 232 ? 30.328 13.581 5.505 1.00 39.53 232 PHE A CA 1
ATOM 1912 C C . PHE A 1 232 ? 29.706 14.918 5.110 1.00 39.53 232 PHE A C 1
ATOM 1914 O O . PHE A 1 232 ? 28.533 14.978 4.754 1.00 39.53 232 PHE A O 1
ATOM 1921 N N . ASP A 1 233 ? 30.525 15.976 5.118 1.00 42.88 233 ASP A N 1
ATOM 1922 C CA . ASP A 1 233 ? 30.245 17.333 4.600 1.00 42.88 233 ASP A CA 1
ATOM 1923 C C . ASP A 1 233 ? 29.938 17.363 3.078 1.00 42.88 233 ASP A C 1
ATOM 1925 O O . ASP A 1 233 ? 30.129 18.368 2.400 1.00 42.88 233 ASP A O 1
ATOM 1929 N N . ILE A 1 234 ? 29.494 16.243 2.501 1.00 44.81 234 ILE A N 1
ATOM 1930 C CA . ILE A 1 234 ? 29.185 16.073 1.078 1.00 44.81 234 ILE A CA 1
ATOM 1931 C C . ILE A 1 234 ? 27.682 16.265 0.814 1.00 44.81 234 ILE A C 1
ATOM 1933 O O . ILE A 1 234 ? 27.296 16.571 -0.312 1.00 44.81 234 ILE A O 1
ATOM 1937 N N . LEU A 1 235 ? 26.818 16.110 1.826 1.00 37.06 235 LEU A N 1
ATOM 1938 C CA . LEU A 1 235 ? 25.364 16.187 1.660 1.00 37.06 235 LEU A CA 1
ATOM 1939 C C . LEU A 1 235 ? 24.758 17.210 2.626 1.00 37.06 235 LEU A C 1
ATOM 1941 O O . LEU A 1 235 ? 24.858 17.056 3.842 1.00 37.06 235 LEU A O 1
ATOM 1945 N N . ASP A 1 236 ? 24.096 18.233 2.075 1.00 38.03 236 ASP A N 1
ATOM 1946 C CA . ASP A 1 236 ? 23.288 19.183 2.846 1.00 38.03 236 ASP A CA 1
ATOM 1947 C C . ASP A 1 236 ? 22.227 18.413 3.645 1.00 38.03 236 ASP A C 1
ATOM 1949 O O . ASP A 1 236 ? 21.293 17.819 3.094 1.00 38.03 236 ASP A O 1
ATOM 1953 N N . THR A 1 237 ? 22.385 18.399 4.966 1.00 38.94 237 THR A N 1
ATOM 1954 C CA . THR A 1 237 ? 21.482 17.694 5.875 1.00 38.94 237 THR A CA 1
ATOM 1955 C C . THR A 1 237 ? 20.179 18.480 6.005 1.00 38.94 237 THR A C 1
ATOM 1957 O O . THR A 1 237 ? 20.134 19.582 6.549 1.00 38.94 237 THR A O 1
ATOM 1960 N N . ARG A 1 238 ? 19.074 17.916 5.500 1.00 38.38 238 ARG A N 1
ATOM 1961 C CA . ARG A 1 238 ? 17.725 18.376 5.863 1.00 38.38 238 ARG A CA 1
ATOM 1962 C C . ARG A 1 238 ? 17.277 17.648 7.133 1.00 38.38 238 ARG A C 1
ATOM 1964 O O . ARG A 1 238 ? 17.517 16.446 7.233 1.00 38.38 238 ARG A O 1
ATOM 1971 N N . PRO A 1 239 ? 16.605 18.329 8.079 1.00 35.88 239 PRO A N 1
ATOM 1972 C CA . PRO A 1 239 ? 16.092 17.683 9.280 1.00 35.88 239 PRO A CA 1
ATOM 1973 C C . PRO A 1 239 ? 15.116 16.568 8.891 1.00 35.88 239 PRO A C 1
ATOM 1975 O O . PRO A 1 239 ? 14.120 16.808 8.203 1.00 35.88 239 PRO A O 1
ATOM 1978 N N . SER A 1 240 ? 15.428 15.338 9.300 1.00 37.16 240 SER A N 1
ATOM 1979 C CA . SER A 1 240 ? 14.561 14.187 9.090 1.00 37.16 240 SER A CA 1
ATOM 1980 C C . SER A 1 240 ? 13.317 14.333 9.974 1.00 37.16 240 SER A C 1
ATOM 1982 O O . SER A 1 240 ? 13.392 14.594 11.174 1.00 37.16 240 SER A O 1
ATOM 1984 N N . VAL A 1 241 ? 12.131 14.185 9.383 1.00 33.09 241 VAL A N 1
ATOM 1985 C CA . VAL A 1 241 ? 10.864 14.106 10.128 1.00 33.09 241 VAL A CA 1
ATOM 1986 C C . VAL A 1 241 ? 10.609 12.633 10.456 1.00 33.09 241 VAL A C 1
ATOM 1988 O O . VAL A 1 241 ? 9.645 12.028 9.997 1.00 33.09 241 VAL A O 1
ATOM 1991 N N . GLY A 1 242 ? 11.532 12.027 11.199 1.00 38.19 242 GLY A N 1
ATOM 1992 C CA . GLY A 1 242 ? 11.446 10.657 11.697 1.00 38.19 242 GLY A CA 1
ATOM 1993 C C . GLY A 1 242 ? 11.602 10.665 13.212 1.00 38.19 242 GLY A C 1
ATOM 1994 O O . GLY A 1 242 ? 12.439 11.382 13.748 1.00 38.19 242 GLY A O 1
ATOM 1995 N N . SER A 1 243 ? 10.765 9.918 13.931 1.00 37.03 243 SER A N 1
ATOM 1996 C CA . SER A 1 243 ? 10.884 9.782 15.387 1.00 37.03 243 SER A CA 1
ATOM 1997 C C . SER A 1 243 ? 12.124 8.950 15.720 1.00 37.03 243 SER A C 1
ATOM 1999 O O . SER A 1 243 ? 12.012 7.740 15.876 1.00 37.03 243 SER A O 1
ATOM 2001 N N . ILE A 1 244 ? 13.282 9.596 15.839 1.00 41.78 244 ILE A N 1
ATOM 2002 C CA . ILE A 1 244 ? 14.489 9.016 16.428 1.00 41.78 244 ILE A CA 1
ATOM 2003 C C . ILE A 1 244 ? 14.251 8.949 17.940 1.00 41.78 244 ILE A C 1
ATOM 2005 O O . ILE A 1 244 ? 14.266 9.963 18.635 1.00 41.78 244 ILE A O 1
ATOM 2009 N N . LEU A 1 245 ? 13.940 7.761 18.449 1.00 34.91 245 LEU A N 1
ATOM 2010 C CA . LEU A 1 245 ? 14.094 7.447 19.865 1.00 34.91 245 LEU A CA 1
ATOM 2011 C C . LEU A 1 245 ? 15.038 6.252 19.957 1.00 34.91 245 LEU A C 1
ATOM 2013 O O . LEU A 1 245 ? 14.790 5.226 19.330 1.00 34.91 245 LEU A O 1
ATOM 2017 N N . GLU A 1 246 ? 16.082 6.411 20.768 1.00 31.91 246 GLU A N 1
ATOM 2018 C CA . GLU A 1 246 ? 17.182 5.478 21.078 1.00 31.91 246 GLU A CA 1
ATOM 2019 C C . GLU A 1 246 ? 16.756 4.081 21.582 1.00 31.91 246 GLU A C 1
ATOM 2021 O O . GLU A 1 246 ? 17.609 3.271 21.917 1.00 31.91 246 GLU A O 1
ATOM 2026 N N . LEU A 1 247 ? 15.456 3.781 21.654 1.00 33.06 247 LEU A N 1
ATOM 2027 C CA . LEU A 1 247 ? 14.923 2.514 22.169 1.00 33.06 247 LEU A CA 1
ATOM 2028 C C . LEU A 1 247 ? 14.535 1.507 21.074 1.00 33.06 247 LEU A C 1
ATOM 2030 O O . LEU A 1 247 ? 14.235 0.362 21.397 1.00 33.06 247 LEU A O 1
ATOM 2034 N N . ASP A 1 248 ? 14.560 1.898 19.797 1.00 43.28 248 ASP A N 1
ATOM 2035 C CA . ASP A 1 248 ? 14.407 0.974 18.664 1.00 43.28 248 ASP A CA 1
ATOM 2036 C C . ASP A 1 248 ? 15.791 0.386 18.320 1.00 43.28 248 ASP A C 1
ATOM 2038 O O . ASP A 1 248 ? 16.390 0.697 17.286 1.00 43.28 248 ASP A O 1
ATOM 2042 N N . GLU A 1 249 ? 16.353 -0.419 19.231 1.00 46.03 249 GLU A N 1
ATOM 2043 C CA . GLU A 1 249 ? 17.580 -1.167 18.945 1.00 46.03 249 GLU A CA 1
ATOM 2044 C C . GLU A 1 249 ? 17.373 -1.976 17.658 1.00 46.03 249 GLU A C 1
ATOM 2046 O O . GLU A 1 249 ? 16.373 -2.682 17.495 1.00 46.03 249 GLU A O 1
ATOM 2051 N N . PHE A 1 250 ? 18.311 -1.847 16.714 1.00 47.03 250 PHE A N 1
ATOM 2052 C CA . PHE A 1 250 ? 18.318 -2.630 15.482 1.00 47.03 250 PHE A CA 1
ATOM 2053 C C . PHE A 1 250 ? 18.185 -4.105 15.865 1.00 47.03 250 PHE A C 1
ATOM 2055 O O . PHE A 1 250 ? 19.072 -4.653 16.525 1.00 47.03 250 PHE A O 1
ATOM 2062 N N . THR A 1 251 ? 17.094 -4.770 15.475 1.00 58.06 251 THR A N 1
ATOM 2063 C CA . THR A 1 251 ? 17.015 -6.204 15.759 1.00 58.06 251 THR A CA 1
ATOM 2064 C C . THR A 1 251 ? 18.161 -6.886 15.015 1.00 58.06 251 THR A C 1
ATOM 2066 O O . THR A 1 251 ? 18.486 -6.508 13.885 1.00 58.06 251 THR A O 1
ATOM 2069 N N . SER A 1 252 ? 18.789 -7.897 15.622 1.00 54.66 252 SER A N 1
ATOM 2070 C CA . SER A 1 252 ? 19.895 -8.634 14.987 1.00 54.66 252 SER A CA 1
ATOM 2071 C C . SER A 1 252 ? 19.532 -9.098 13.572 1.00 54.66 252 SER A C 1
ATOM 2073 O O . SER A 1 252 ? 20.347 -9.014 12.663 1.00 54.66 252 SER A O 1
ATOM 2075 N N . VAL A 1 253 ? 18.264 -9.464 13.370 1.00 57.97 253 VAL A N 1
ATOM 2076 C CA . VAL A 1 253 ? 17.674 -9.886 12.093 1.00 57.97 253 VAL A CA 1
ATOM 2077 C C . VAL A 1 253 ? 17.565 -8.750 11.064 1.00 57.97 253 VAL A C 1
ATOM 2079 O O . VAL A 1 253 ? 17.677 -8.990 9.863 1.00 57.97 253 VAL A O 1
ATOM 2082 N N . GLU A 1 254 ? 17.307 -7.511 11.484 1.00 56.28 254 GLU A N 1
ATOM 2083 C CA . GLU A 1 254 ? 17.303 -6.351 10.581 1.00 56.28 254 GLU A CA 1
ATOM 2084 C C . GLU A 1 254 ? 18.727 -5.923 10.222 1.00 56.28 254 GLU A C 1
ATOM 2086 O O . GLU A 1 254 ? 18.977 -5.564 9.071 1.00 56.28 254 GLU A O 1
ATOM 2091 N N . MET A 1 255 ? 19.657 -5.998 11.180 1.00 61.38 255 MET A N 1
ATOM 2092 C CA . MET A 1 255 ? 21.067 -5.644 10.992 1.00 61.38 255 MET A CA 1
ATOM 2093 C C . MET A 1 255 ? 21.731 -6.642 10.046 1.00 61.38 255 MET A C 1
ATOM 2095 O O . MET A 1 255 ? 22.336 -6.249 9.053 1.00 61.38 255 MET A O 1
ATOM 2099 N N . GLU A 1 256 ? 21.539 -7.938 10.305 1.00 62.44 256 GLU A N 1
ATOM 2100 C CA . GLU A 1 256 ? 21.983 -9.029 9.441 1.00 62.44 256 GLU A CA 1
ATOM 2101 C C . GLU A 1 256 ? 21.399 -8.888 8.039 1.00 62.44 256 GLU A C 1
ATOM 2103 O O . GLU A 1 256 ? 22.109 -9.105 7.071 1.00 62.44 256 GLU A O 1
ATOM 2108 N N . ARG A 1 257 ? 20.145 -8.446 7.893 1.00 66.69 257 ARG A N 1
ATOM 2109 C CA . ARG A 1 257 ? 19.546 -8.234 6.571 1.00 66.69 257 ARG A CA 1
ATOM 2110 C C . ARG A 1 257 ? 20.102 -7.027 5.840 1.00 66.69 257 ARG A C 1
ATOM 2112 O O . ARG A 1 257 ? 20.345 -7.115 4.643 1.00 66.69 257 ARG A O 1
ATOM 2119 N N . TYR A 1 258 ? 20.287 -5.903 6.525 1.00 59.53 258 TYR A N 1
ATOM 2120 C CA . TYR A 1 258 ? 20.949 -4.750 5.925 1.00 59.53 258 TYR A CA 1
ATOM 2121 C C . TYR A 1 258 ? 22.360 -5.129 5.463 1.00 59.53 258 TYR A C 1
ATOM 2123 O O . TYR A 1 258 ? 22.747 -4.823 4.336 1.00 59.53 258 TYR A O 1
ATOM 2131 N N . LEU A 1 259 ? 23.095 -5.861 6.304 1.00 60.88 259 LEU A N 1
ATOM 2132 C CA . LEU A 1 259 ? 24.404 -6.400 5.962 1.00 60.88 259 LEU A CA 1
ATOM 2133 C C . LEU A 1 259 ? 24.313 -7.398 4.812 1.00 60.88 259 LEU A C 1
ATOM 2135 O O . LEU A 1 259 ? 25.103 -7.274 3.893 1.00 60.88 259 LEU A O 1
ATOM 2139 N N . LEU A 1 260 ? 23.328 -8.293 4.787 1.00 61.69 260 LEU A N 1
ATOM 2140 C CA . LEU A 1 260 ? 23.099 -9.245 3.704 1.00 61.69 260 LEU A CA 1
ATOM 2141 C C . LEU A 1 260 ? 22.752 -8.528 2.399 1.00 61.69 260 LEU A C 1
ATOM 2143 O O . LEU A 1 260 ? 23.226 -8.940 1.355 1.00 61.69 260 LEU A O 1
ATOM 2147 N N . TYR A 1 261 ? 21.978 -7.442 2.411 1.00 57.62 261 TYR A N 1
ATOM 2148 C CA . TYR A 1 261 ? 21.738 -6.640 1.210 1.00 57.62 261 TYR A CA 1
ATOM 2149 C C . TYR A 1 261 ? 22.995 -5.894 0.768 1.00 57.62 261 TYR A C 1
ATOM 2151 O O . TYR A 1 261 ? 23.328 -5.917 -0.412 1.00 57.62 261 TYR A O 1
ATOM 2159 N N . SER A 1 262 ? 23.739 -5.304 1.702 1.00 53.69 262 SER A N 1
ATOM 2160 C CA . SER A 1 262 ? 25.017 -4.633 1.432 1.00 53.69 262 SER A CA 1
ATOM 2161 C C . SER A 1 262 ? 26.097 -5.601 0.923 1.00 53.69 262 SER A C 1
ATOM 2163 O O . SER A 1 262 ? 26.873 -5.265 0.030 1.00 53.69 262 SER A O 1
ATOM 2165 N N . GLN A 1 263 ? 26.120 -6.826 1.449 1.00 45.38 263 GLN A N 1
ATOM 2166 C CA . GLN A 1 263 ? 27.015 -7.912 1.061 1.00 45.38 263 GLN A CA 1
ATOM 2167 C C . GLN A 1 263 ? 26.549 -8.577 -0.229 1.00 45.38 263 GLN A C 1
ATOM 2169 O O . GLN A 1 263 ? 27.380 -8.808 -1.083 1.00 45.38 263 GLN A O 1
ATOM 2174 N N . ASN A 1 264 ? 25.252 -8.790 -0.460 1.00 43.88 264 ASN A N 1
ATOM 2175 C CA . ASN A 1 264 ? 24.733 -9.306 -1.733 1.00 43.88 264 ASN A CA 1
ATOM 2176 C C . ASN A 1 264 ? 24.918 -8.305 -2.879 1.00 43.88 264 ASN A C 1
ATOM 2178 O O . ASN A 1 264 ? 25.116 -8.726 -4.013 1.00 43.88 264 ASN A O 1
ATOM 2182 N N . ILE A 1 265 ? 24.924 -6.996 -2.605 1.00 43.53 265 ILE A N 1
ATOM 2183 C CA . ILE A 1 265 ? 25.386 -5.986 -3.572 1.00 43.53 265 ILE A CA 1
ATOM 2184 C C . ILE A 1 265 ? 26.870 -6.209 -3.933 1.00 43.53 265 ILE A C 1
ATOM 2186 O O . ILE A 1 265 ? 27.278 -5.883 -5.044 1.00 43.53 265 ILE A O 1
ATOM 2190 N N . LYS A 1 266 ? 27.671 -6.782 -3.025 1.00 37.94 266 LYS A N 1
ATOM 2191 C CA . LYS A 1 266 ? 29.099 -7.085 -3.227 1.00 37.94 266 LYS A CA 1
ATOM 2192 C C . LYS A 1 266 ? 29.397 -8.522 -3.695 1.00 37.94 266 LYS A C 1
ATOM 2194 O O . LYS A 1 266 ? 30.432 -8.720 -4.317 1.00 37.94 266 LYS A O 1
ATOM 2199 N N . GLU A 1 267 ? 28.536 -9.502 -3.408 1.00 36.78 267 GLU A N 1
ATOM 2200 C CA . GLU A 1 267 ? 28.827 -10.946 -3.523 1.00 36.78 267 GLU A CA 1
ATOM 2201 C C . GLU A 1 267 ? 27.750 -11.770 -4.267 1.00 36.78 267 GLU A C 1
ATOM 2203 O O . GLU A 1 267 ? 27.936 -12.969 -4.469 1.00 36.78 267 GLU A O 1
ATOM 2208 N N . SER A 1 268 ? 26.623 -11.187 -4.705 1.00 34.75 268 SER A N 1
ATOM 2209 C CA . SER A 1 268 ? 25.586 -11.960 -5.411 1.00 34.75 268 SER A CA 1
ATOM 2210 C C . SER A 1 268 ? 26.019 -12.363 -6.832 1.00 34.75 268 SER A C 1
ATOM 2212 O O . SER A 1 268 ? 26.400 -11.493 -7.614 1.00 34.75 268 SER A O 1
ATOM 2214 N N . PRO A 1 269 ? 25.835 -13.634 -7.248 1.00 36.12 269 PRO A N 1
ATOM 2215 C CA . PRO A 1 269 ? 26.052 -14.087 -8.627 1.00 36.12 269 PRO A CA 1
ATOM 2216 C C . PRO A 1 269 ? 24.995 -13.566 -9.622 1.00 36.12 269 PRO A C 1
ATOM 2218 O O . PRO A 1 269 ? 25.080 -13.858 -10.812 1.00 36.12 269 PRO A O 1
ATOM 2221 N N . ILE A 1 270 ? 24.003 -12.789 -9.162 1.00 37.03 270 ILE A N 1
ATOM 2222 C CA . ILE A 1 270 ? 23.102 -12.011 -10.035 1.00 37.03 270 ILE A CA 1
ATOM 2223 C C . ILE A 1 270 ? 23.821 -10.755 -10.570 1.00 37.03 270 ILE A C 1
ATOM 2225 O O . ILE A 1 270 ? 23.428 -10.209 -11.599 1.00 37.03 270 ILE A O 1
ATOM 2229 N N . ALA A 1 271 ? 24.919 -10.335 -9.935 1.00 38.94 271 ALA A N 1
ATOM 2230 C CA . ALA A 1 271 ? 25.871 -9.401 -10.510 1.00 38.94 271 ALA A CA 1
ATOM 2231 C C . ALA A 1 271 ? 27.025 -10.194 -11.136 1.00 38.94 271 ALA A C 1
ATOM 2233 O O . ALA A 1 271 ? 27.999 -10.558 -10.480 1.00 38.94 271 ALA A O 1
ATOM 2234 N N . GLY A 1 272 ? 26.937 -10.455 -12.439 1.00 34.84 272 GLY A N 1
ATOM 2235 C CA . GLY A 1 272 ? 28.162 -10.634 -13.206 1.00 34.84 272 GLY A CA 1
ATOM 2236 C C . GLY A 1 272 ? 28.948 -9.323 -13.147 1.00 34.84 272 GLY A C 1
ATOM 2237 O O . GLY A 1 272 ? 28.420 -8.281 -13.529 1.00 34.84 272 GLY A O 1
ATOM 2238 N N . CYS A 1 273 ? 30.191 -9.351 -12.671 1.00 44.22 273 CYS A N 1
ATOM 2239 C CA . CYS A 1 273 ? 31.116 -8.248 -12.907 1.00 44.22 273 CYS A CA 1
ATOM 2240 C C . CYS A 1 273 ? 31.567 -8.331 -14.369 1.00 44.22 273 CYS A C 1
ATOM 2242 O O . CYS A 1 273 ? 32.430 -9.143 -14.703 1.00 44.22 273 CYS A O 1
ATOM 2244 N N . GLU A 1 274 ? 30.977 -7.525 -15.252 1.00 41.75 274 GLU A N 1
ATOM 2245 C CA . GLU A 1 274 ? 31.602 -7.240 -16.544 1.00 41.75 274 GLU A CA 1
ATOM 2246 C C . GLU A 1 274 ? 32.626 -6.117 -16.370 1.00 41.75 274 GLU A C 1
ATOM 2248 O O . GLU A 1 274 ? 32.430 -5.192 -15.577 1.00 41.75 274 GLU A O 1
ATOM 2253 N N . ALA A 1 275 ? 33.737 -6.191 -17.101 1.00 38.44 275 ALA A N 1
ATOM 2254 C CA . ALA A 1 275 ? 34.620 -5.044 -17.218 1.00 38.44 275 ALA A CA 1
ATOM 2255 C C . ALA A 1 275 ? 33.825 -3.919 -17.889 1.00 38.44 275 ALA A C 1
ATOM 2257 O O . ALA A 1 275 ? 33.411 -4.058 -19.039 1.00 38.44 275 ALA A O 1
ATOM 2258 N N . PHE A 1 276 ? 33.591 -2.829 -17.161 1.00 40.50 276 PHE A N 1
ATOM 2259 C CA . PHE A 1 276 ? 32.921 -1.650 -17.692 1.00 40.50 276 PHE A CA 1
ATOM 2260 C C . PHE A 1 276 ? 33.714 -1.156 -18.924 1.00 40.50 276 PHE A C 1
ATOM 2262 O O . PHE A 1 276 ? 34.888 -0.812 -18.779 1.00 40.50 276 PHE A O 1
ATOM 2269 N N . PRO A 1 277 ? 33.149 -1.162 -20.149 1.00 39.81 277 PRO A N 1
ATOM 2270 C CA . PRO A 1 277 ?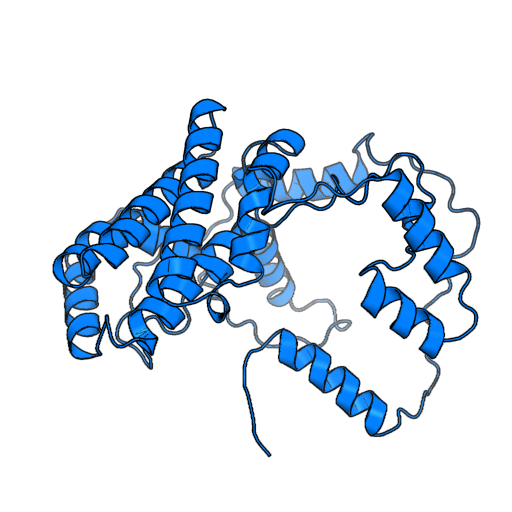 33.923 -0.979 -21.384 1.00 39.81 277 PRO A CA 1
ATOM 2271 C C . PRO A 1 277 ? 34.296 0.488 -21.684 1.00 39.81 277 PRO A C 1
ATOM 2273 O O . PRO A 1 277 ? 34.707 0.801 -22.801 1.00 39.81 277 PRO A O 1
ATOM 2276 N N . GLY A 1 278 ? 34.150 1.398 -20.718 1.00 50.25 278 GLY A N 1
ATOM 2277 C CA . GLY A 1 278 ? 34.467 2.821 -20.858 1.00 50.25 278 GLY A CA 1
ATOM 2278 C C . GLY A 1 278 ? 34.838 3.470 -19.526 1.00 50.25 278 GLY A C 1
ATOM 2279 O O . GLY A 1 278 ? 34.775 2.838 -18.481 1.00 50.25 278 GLY A O 1
ATOM 2280 N N . GLU A 1 279 ? 35.233 4.740 -19.541 1.00 42.31 279 GLU A N 1
ATOM 2281 C CA . GLU A 1 279 ? 35.411 5.519 -18.311 1.00 42.31 279 GLU A CA 1
ATOM 2282 C C . GLU A 1 279 ? 34.042 6.026 -17.830 1.00 42.31 279 GLU A C 1
ATOM 2284 O O . GLU A 1 279 ? 33.250 6.538 -18.626 1.00 42.31 279 GLU A O 1
ATOM 2289 N N . MET A 1 280 ? 33.732 5.904 -16.531 1.00 41.12 280 MET A N 1
ATOM 2290 C CA . MET A 1 280 ? 32.645 6.701 -15.952 1.00 41.12 280 MET A CA 1
ATOM 2291 C C . MET A 1 280 ? 33.037 8.165 -16.134 1.00 41.12 280 MET A C 1
ATOM 2293 O O . MET A 1 280 ? 34.029 8.608 -15.557 1.00 41.12 280 MET A O 1
ATOM 2297 N N . LEU A 1 281 ? 32.270 8.913 -16.931 1.00 43.84 281 LEU A N 1
ATOM 2298 C CA . LEU A 1 281 ? 32.435 10.359 -17.002 1.00 43.84 281 LEU A CA 1
ATOM 2299 C C . LEU A 1 281 ? 32.302 10.906 -15.580 1.00 43.84 281 LEU A C 1
ATOM 2301 O O . LEU A 1 281 ? 31.255 10.758 -14.943 1.00 43.84 281 LEU A O 1
ATOM 2305 N N . GLY A 1 282 ? 33.383 11.500 -15.076 1.00 39.59 282 GLY A N 1
ATOM 2306 C CA . GLY A 1 282 ? 33.339 12.225 -13.817 1.00 39.59 282 GLY A CA 1
ATOM 2307 C C . GLY A 1 282 ? 32.266 13.316 -13.899 1.00 39.59 282 GLY A C 1
ATOM 2308 O O . GLY A 1 282 ? 32.038 13.866 -14.980 1.00 39.59 282 GLY A O 1
ATOM 2309 N N . PRO A 1 283 ? 31.581 13.639 -12.792 1.00 37.16 283 PRO A N 1
ATOM 2310 C CA . PRO A 1 283 ? 30.628 14.738 -12.786 1.00 37.16 283 PRO A CA 1
ATOM 2311 C C . PRO A 1 283 ? 31.338 16.029 -13.216 1.00 37.16 283 PRO A C 1
ATOM 2313 O O . PRO A 1 283 ? 32.220 16.528 -12.519 1.00 37.16 283 PRO A O 1
ATOM 2316 N N . SER A 1 284 ? 30.971 16.569 -14.378 1.00 42.69 284 SER A N 1
ATOM 2317 C CA . SER A 1 284 ? 31.457 17.865 -14.841 1.00 42.69 284 SER A CA 1
ATOM 2318 C C . SER A 1 284 ? 30.557 18.960 -14.281 1.00 42.69 284 SER A C 1
ATOM 2320 O O . SER A 1 284 ? 29.375 19.046 -14.618 1.00 42.69 284 SER A O 1
ATOM 2322 N N . SER A 1 285 ? 31.112 19.819 -13.429 1.00 41.59 285 SER A N 1
ATOM 2323 C CA . SER A 1 285 ? 30.437 21.031 -12.973 1.00 41.59 285 SER A CA 1
ATOM 2324 C C . SER A 1 285 ? 30.494 22.095 -14.070 1.00 41.59 285 SER A C 1
ATOM 2326 O O . SER A 1 285 ? 31.348 22.982 -14.055 1.00 41.59 285 SER A O 1
ATOM 2328 N N . GLU A 1 286 ? 29.599 22.013 -15.048 1.00 46.47 286 GLU A N 1
ATOM 2329 C CA . GLU A 1 286 ? 29.357 23.146 -15.935 1.00 46.47 286 GLU A CA 1
ATOM 2330 C C . GLU A 1 286 ? 28.505 24.175 -15.184 1.00 46.47 286 GLU A C 1
ATOM 2332 O O . GLU A 1 286 ? 27.476 23.835 -14.596 1.00 46.47 286 GLU A O 1
ATOM 2337 N N . LYS A 1 287 ? 28.925 25.449 -15.182 1.00 40.62 287 LYS A N 1
ATOM 2338 C CA . LYS A 1 287 ? 28.078 26.565 -14.733 1.00 40.62 287 LYS A CA 1
ATOM 2339 C C . LYS A 1 287 ? 26.952 26.758 -15.747 1.00 40.62 287 LYS A C 1
ATOM 2341 O O . LYS A 1 287 ? 26.975 27.677 -16.561 1.00 40.62 287 LYS A O 1
ATOM 2346 N N . VAL A 1 288 ? 25.969 25.870 -15.702 1.00 48.81 288 VAL A N 1
ATOM 2347 C CA . VAL A 1 288 ? 24.727 26.024 -16.445 1.00 48.81 288 VAL A CA 1
ATOM 2348 C C . VAL A 1 288 ? 23.928 27.102 -15.726 1.00 48.81 288 VAL A C 1
ATOM 2350 O O . VAL A 1 288 ? 23.413 26.887 -14.629 1.00 48.81 288 VAL A O 1
ATOM 2353 N N . ILE A 1 289 ? 23.856 28.292 -16.324 1.00 51.38 289 ILE A N 1
ATOM 2354 C CA . ILE A 1 289 ? 22.892 29.311 -15.907 1.00 51.38 289 ILE A CA 1
ATOM 2355 C C . ILE A 1 289 ? 21.519 28.741 -16.257 1.00 51.38 289 ILE A C 1
ATOM 2357 O O . ILE A 1 289 ? 21.106 28.748 -17.415 1.00 51.38 289 ILE A O 1
ATOM 2361 N N . MET A 1 290 ? 20.853 28.160 -15.263 1.00 44.97 290 MET A N 1
ATOM 2362 C CA . MET A 1 290 ? 19.519 27.605 -15.444 1.00 44.97 290 MET A CA 1
ATOM 2363 C C . MET A 1 290 ? 18.536 28.749 -15.689 1.00 44.97 290 MET A C 1
ATOM 2365 O O . MET A 1 290 ? 18.485 29.703 -14.911 1.00 44.97 290 MET A O 1
ATOM 2369 N N . SER A 1 291 ? 17.766 28.666 -16.775 1.00 58.38 291 SER A N 1
ATOM 2370 C CA . SER A 1 291 ? 16.666 29.600 -17.015 1.00 58.38 291 SER A CA 1
ATOM 2371 C C . SER A 1 291 ? 15.598 29.443 -15.927 1.00 58.38 291 SER A C 1
ATOM 2373 O O . SER A 1 291 ? 15.478 28.373 -15.320 1.00 58.38 291 SER A O 1
ATOM 2375 N N . SER A 1 292 ? 14.800 30.488 -15.682 1.00 52.72 292 SER A N 1
ATOM 2376 C CA . SER A 1 292 ? 13.714 30.426 -14.690 1.00 52.72 292 SER A CA 1
ATOM 2377 C C . SER A 1 292 ? 12.749 29.265 -14.969 1.00 52.72 292 SER A C 1
ATOM 2379 O O . SER A 1 292 ? 12.363 28.564 -14.044 1.00 52.72 292 SER A O 1
ATOM 2381 N N . GLU A 1 293 ? 12.485 28.957 -16.244 1.00 53.00 293 GLU A N 1
ATOM 2382 C CA . GLU A 1 293 ? 11.669 27.803 -16.647 1.00 53.00 293 GLU A CA 1
ATOM 2383 C C . GLU A 1 293 ? 12.252 26.447 -16.205 1.00 53.00 293 GLU A C 1
ATOM 2385 O O . GLU A 1 293 ? 11.503 25.537 -15.853 1.00 53.00 293 GLU A O 1
ATOM 2390 N N . MET A 1 294 ? 13.580 26.270 -16.196 1.00 42.28 294 MET A N 1
ATOM 2391 C CA . MET A 1 294 ? 14.195 25.019 -15.722 1.00 42.28 294 MET A CA 1
ATOM 2392 C C . MET A 1 294 ? 14.115 24.877 -14.199 1.00 42.28 294 MET A C 1
ATOM 2394 O O . MET A 1 294 ? 13.933 23.764 -13.699 1.00 42.28 294 MET A O 1
ATOM 2398 N N . LEU A 1 295 ? 14.210 25.993 -13.472 1.00 51.69 295 LEU A N 1
ATOM 2399 C CA . LEU A 1 295 ? 13.977 26.044 -12.028 1.00 51.69 295 LEU A CA 1
ATOM 2400 C C . LEU A 1 295 ? 12.523 25.690 -11.688 1.00 51.69 295 LEU A C 1
ATOM 2402 O O . LEU A 1 295 ? 12.303 24.870 -10.796 1.00 51.69 295 LEU A O 1
ATOM 2406 N N . ASP A 1 296 ? 11.555 26.192 -12.457 1.00 46.56 296 ASP A N 1
ATOM 2407 C CA . ASP A 1 296 ? 10.134 25.865 -12.287 1.00 46.56 296 ASP A CA 1
ATOM 2408 C C . ASP A 1 296 ? 9.849 24.376 -12.539 1.00 46.56 296 ASP A C 1
ATOM 2410 O O . ASP A 1 296 ? 9.115 23.734 -11.785 1.00 46.56 296 ASP A O 1
ATOM 2414 N N . ILE A 1 297 ? 10.502 23.765 -13.536 1.00 46.81 297 ILE A N 1
ATOM 2415 C CA . ILE A 1 297 ? 10.384 22.323 -13.817 1.00 46.81 297 ILE A CA 1
ATOM 2416 C C . ILE A 1 297 ? 11.006 21.466 -12.700 1.00 46.81 297 ILE A C 1
ATOM 2418 O O . ILE A 1 297 ? 10.505 20.375 -12.399 1.00 46.81 297 ILE A O 1
ATOM 2422 N N . MET A 1 298 ? 12.095 21.924 -12.074 1.00 39.09 298 MET A N 1
ATOM 2423 C CA . MET A 1 298 ? 12.696 21.225 -10.934 1.00 39.09 298 MET A CA 1
ATOM 2424 C C . MET A 1 298 ? 11.841 21.368 -9.674 1.00 39.09 298 MET A C 1
ATOM 2426 O O . MET A 1 298 ? 11.607 20.362 -9.003 1.00 39.09 298 MET A O 1
ATOM 2430 N N . LEU A 1 299 ? 11.279 22.552 -9.414 1.00 41.09 299 LEU A N 1
ATOM 2431 C CA . LEU A 1 299 ? 10.311 22.774 -8.337 1.00 41.09 299 LEU A CA 1
ATOM 2432 C C . LEU A 1 299 ? 9.066 21.891 -8.512 1.00 41.09 299 LEU A C 1
ATOM 2434 O O . LEU A 1 299 ? 8.684 21.205 -7.562 1.00 41.09 299 LEU A O 1
ATOM 2438 N N . LEU A 1 300 ? 8.533 21.776 -9.734 1.00 35.38 300 LEU A N 1
ATOM 2439 C CA . LEU A 1 300 ? 7.430 20.868 -10.083 1.00 35.38 300 LEU A CA 1
ATOM 2440 C C . LEU A 1 300 ? 7.740 19.388 -9.796 1.00 35.38 300 LEU A C 1
ATOM 2442 O O . LEU A 1 300 ? 6.854 18.655 -9.362 1.00 35.38 300 LEU A O 1
ATOM 2446 N N . LYS A 1 301 ? 8.985 18.924 -9.971 1.00 30.02 301 LYS A N 1
ATOM 2447 C CA . LYS A 1 301 ? 9.368 17.540 -9.618 1.00 30.02 301 LYS A CA 1
ATOM 2448 C C . LYS A 1 301 ? 9.454 17.307 -8.112 1.00 30.02 301 LYS A C 1
ATOM 2450 O O . LYS A 1 301 ? 9.078 16.234 -7.648 1.00 30.02 301 LYS A O 1
ATOM 2455 N N . THR A 1 302 ? 9.907 18.296 -7.347 1.00 28.66 302 THR A N 1
ATOM 2456 C CA . THR A 1 302 ? 9.901 18.240 -5.874 1.00 28.66 302 THR A CA 1
ATOM 2457 C C . THR A 1 302 ? 8.489 18.345 -5.285 1.00 28.66 302 THR A C 1
ATOM 2459 O O . THR A 1 302 ? 8.213 17.718 -4.264 1.00 28.66 302 THR A O 1
ATOM 2462 N N . ALA A 1 303 ? 7.568 19.049 -5.953 1.00 28.33 303 ALA A N 1
ATOM 2463 C CA . ALA A 1 303 ? 6.157 19.138 -5.561 1.00 28.33 303 ALA A CA 1
ATOM 2464 C C . ALA A 1 303 ? 5.380 17.817 -5.752 1.00 28.33 303 ALA A C 1
ATOM 2466 O O . ALA A 1 303 ? 4.387 17.579 -5.073 1.00 28.33 303 ALA A O 1
ATOM 2467 N N . PHE A 1 304 ? 5.860 16.899 -6.599 1.00 28.98 304 PHE A N 1
ATOM 2468 C CA . PHE A 1 304 ? 5.297 15.544 -6.699 1.00 28.98 304 PHE A CA 1
ATOM 2469 C C . PHE A 1 304 ? 5.703 14.612 -5.544 1.00 28.98 304 PHE A C 1
ATOM 2471 O O . PHE A 1 304 ? 5.106 13.548 -5.387 1.00 28.98 304 PHE A O 1
ATOM 2478 N N . VAL A 1 305 ? 6.685 15.002 -4.724 1.00 31.30 305 VAL A N 1
ATOM 2479 C CA . VAL A 1 305 ? 7.140 14.229 -3.553 1.00 31.30 305 VAL A CA 1
ATOM 2480 C C . VAL A 1 305 ? 6.559 14.781 -2.244 1.00 31.30 305 VAL A C 1
ATOM 2482 O O . VAL A 1 305 ? 6.369 14.022 -1.300 1.00 31.30 305 VAL A O 1
ATOM 2485 N N . ASN A 1 306 ? 6.169 16.056 -2.203 1.00 24.89 306 ASN A N 1
ATOM 2486 C CA . ASN A 1 306 ? 5.431 16.646 -1.088 1.00 24.89 306 ASN A CA 1
ATOM 2487 C C . ASN A 1 306 ? 4.153 17.296 -1.613 1.00 24.89 306 ASN A C 1
ATOM 2489 O O . ASN A 1 306 ? 4.194 18.391 -2.166 1.00 24.89 306 ASN A O 1
ATOM 2493 N N . GLY A 1 307 ? 3.021 16.612 -1.432 1.00 32.06 307 GLY A N 1
ATOM 2494 C CA . GLY A 1 307 ? 1.708 17.155 -1.753 1.00 32.06 307 GLY A CA 1
ATOM 2495 C C . GLY A 1 307 ? 1.413 18.414 -0.940 1.00 32.06 307 GLY A C 1
ATOM 2496 O O . GLY A 1 307 ? 0.990 18.314 0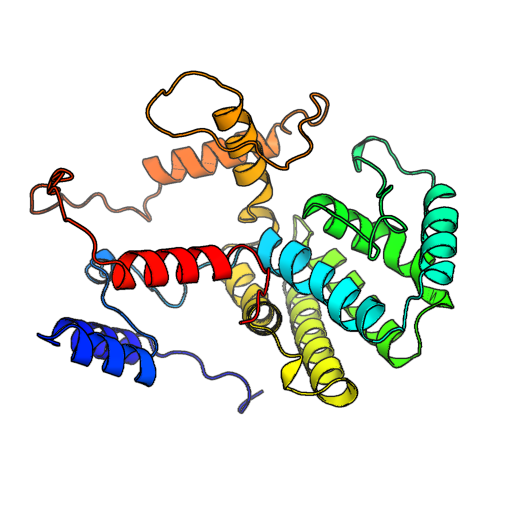.207 1.00 32.06 307 GLY A O 1
ATOM 2497 N N . SER A 1 308 ? 1.606 19.568 -1.571 1.00 24.59 308 SER A N 1
ATOM 2498 C CA . SER A 1 308 ? 1.027 20.854 -1.195 1.00 24.59 308 SER A CA 1
ATOM 2499 C C . SER A 1 308 ? 0.681 21.587 -2.487 1.00 24.59 308 SER A C 1
ATOM 2501 O O . SER A 1 308 ? 1.563 22.038 -3.214 1.00 24.59 308 SER A O 1
ATOM 2503 N N . THR A 1 309 ? -0.607 21.665 -2.800 1.00 25.38 309 THR A N 1
ATOM 2504 C CA . THR A 1 309 ? -1.148 22.577 -3.809 1.00 25.38 309 THR A CA 1
ATOM 2505 C C . THR A 1 309 ? -0.993 24.016 -3.325 1.00 25.38 309 THR A C 1
ATOM 2507 O O . THR A 1 309 ? -1.418 24.328 -2.215 1.00 25.38 309 THR A O 1
ATOM 2510 N N . PHE A 1 310 ? -0.461 24.893 -4.171 1.00 22.94 310 PHE A N 1
ATOM 2511 C CA . PHE A 1 310 ? -0.753 26.323 -4.116 1.00 22.94 310 PHE A CA 1
ATOM 2512 C C . PHE A 1 310 ? -1.269 26.738 -5.500 1.00 22.94 310 PHE A C 1
ATOM 2514 O O . PHE A 1 310 ? -0.555 26.600 -6.488 1.00 22.94 310 PHE A O 1
ATOM 2521 N N . GLU A 1 311 ? -2.530 27.175 -5.553 1.00 25.83 311 GLU A N 1
ATOM 2522 C CA . GLU A 1 311 ? -3.038 28.130 -6.555 1.00 25.83 311 GLU A CA 1
ATOM 2523 C C . GLU A 1 311 ? -2.352 29.480 -6.245 1.00 25.83 311 GLU A C 1
ATOM 2525 O O . GLU A 1 311 ? -2.132 29.786 -5.071 1.00 25.83 311 GLU A O 1
ATOM 2530 N N . ILE A 1 312 ? -1.886 30.299 -7.188 1.00 29.22 312 ILE A N 1
ATOM 2531 C CA . ILE A 1 312 ? -2.450 30.801 -8.453 1.00 29.22 312 ILE A CA 1
ATOM 2532 C C . ILE A 1 312 ? -1.336 30.875 -9.503 1.00 29.22 312 ILE A C 1
ATOM 2534 O O . ILE A 1 312 ? -0.210 31.266 -9.118 1.00 29.22 312 ILE A O 1
#

Secondary structure (DSSP, 8-state):
-TTT--PPPHHHHHHHHHHHHT--SHHHHHHHHHHH-----GGGG-TT--TTTS-PPPHIIIIIIIIIHHIIIIIIITTTSS-HHHHHHHHHHHTT----GGG------SSSTTTTTT--HHHHHHIIIIIHHHHHTTTS-HHHHHHHHHHHHHHHHHT-SS--HHHHHHHHHHHHHHHHHHHHHH-GGG--HHHHHHTTHHHHHHHHS-HHHH-THHHHHHHHHHHHS---TTS--PPP-S---TT----HHHHHHHHHHHHHHHH-TTS-----SS-------------HHHHHHHHHHHHTTS------

Sequence (312 aa):
MSKWFINRDLAQFYENALGWHRCNLNAARNCFVKTTGIRWSELLRLPYLDPIRFLSIDPMHCLFLGIAKWIVKRIWVDENILKLETLKEIQKKMNQFQVPADIGRIPGKVECGEGFANFTADQWRIFFNIYATVSLWKHLPGVDKKILTRFVRICSILVGRIVQSNLMDEAHQKLVEIVKIIEQNYGRDMITPNLHLSLHLYECAKDFGPLYAFWCFSFERMNGVLVDTKSFDILDTRPSVGSILELDEFTSVEMERYLLYSQNIKESPIAGCEAFPGEMLGPSSEKVIMSSEMLDIMLLKTAFVNGSTFEI

Organism: NCBI:txid588596

Radius of gyration: 22.47 Å; chains: 1; bounding box: 57×50×59 Å